Protein AF-0000000076608161 (afdb_homodimer)

Solvent-accessible surface area (backbone atoms only — not comparable to full-atom values): 14079 Å² total; per-residue (Å²): 60,48,74,42,76,41,78,45,58,45,48,78,90,46,35,40,97,87,58,27,47,35,75,42,50,55,51,51,48,48,53,51,44,52,38,55,50,32,43,78,53,68,56,21,68,68,57,33,46,77,69,43,37,38,67,56,69,39,33,40,38,39,37,45,72,44,85,48,40,65,67,45,50,33,40,36,38,37,37,28,78,62,84,58,47,44,44,44,53,39,36,38,40,30,22,40,87,88,63,47,67,27,33,40,36,38,39,32,28,33,32,24,34,60,83,79,68,40,77,36,64,54,51,65,74,55,48,64,50,46,47,66,50,48,78,96,62,48,74,42,76,42,78,44,60,45,47,78,90,46,34,40,99,89,58,27,46,35,74,44,52,55,49,51,49,50,53,53,45,52,38,54,50,31,44,78,53,68,57,19,67,67,55,33,46,77,68,43,37,38,67,56,68,40,34,38,38,39,38,44,72,44,84,49,39,65,68,44,51,32,41,36,38,37,38,28,75,61,83,59,47,45,45,44,53,41,36,38,39,30,22,39,87,86,64,47,66,26,32,41,36,37,38,30,28,34,32,23,32,61,83,80,68,40,77,36,65,55,52,66,73,55,48,64,52,44,46,66,50,48,76,95

pLDDT: mean 96.98, std 4.39, range [59.81, 98.94]

Foldseek 3Di:
DFKDKDKDADAPVQADPVQFRDPVVVVVVLLVVVQVSLVVLVRHPVSQVVVQKDWDWPDKDKDFDATDHGRFMKMKMKDWQDDFFQKTKIKIWIATPVRDTGMIMMIMIGIAGNVVRHGDTDDPVSCVSCVVVNVD/DFKDKDKDADAPVQADPVQFRDPVVVVVVLLVVVQVSLVVLVRHPVSQVVVQKDWDWPDKDKDFDATDHHRFMKMKMKDWQDDFFQKTKIKIWIATPVRDTGMIMMIMIGIAGNVVRHGDTDDPVSCVSCVVVNVD

Nearest PDB structures (foldseek):
  5kl9-assembly1_B  TM=9.431E-01  e=3.708E-13  Escherichia coli O157:H7
  5t06-assembly1_B  TM=9.435E-01  e=1.112E-12  Escherichia coli O157:H7
  6fdg-assembly1_D  TM=8.997E-01  e=3.489E-13  Staphylococcus aureus
  5eo2-assembly2_C  TM=8.861E-01  e=1.013E-10  Staphylococcus aureus subsp. aureus Mu50
  2own-assembly1_A  TM=9.073E-01  e=1.781E-09  Lactiplantibacillus plantarum

Secondary structure (DSSP, 8-state):
-EEEEEEE---GGGB-TTSSB-HHHHHHHHHHHHHHHHHTTT-SHHHHHHTTEE--EEEEEEEE-S---TT--EEEEEEE-S--SSEEEEEEEEE-TT--EEEEEEEEEE-EETTT--B-PPPHHHHHHHHHHH--/-EEEEEEE---GGGB-TTSSB-HHHHHHHHHHHHHHHHHTTT-SHHHHHHTTEE--EEEEEEEE-S---TT--EEEEEEE-S--SSEEEEEEEEE-TT--EEEEEEEEEE-EETTT--B-PPPHHHHHHHHHHH--

Sequence (272 aa):
MLKDTLVIRPRYNEVDQMGYVYHANYVTYCHQARTELLRKYGVNDCVLEENGVMLPVIEMNLKYHCPAHYDAPLTITTIAEELPVTRFSFRFEFHNEKGQMICSASSTVVFVDSQTRKPMRAPEFVLRKLEAAFNTMLKDTLVIRPRYNEVDQMGYVYHANYVTYCHQARTELLRKYGVNDCVLEENGVMLPVIEMNLKYHCPAHYDAPLTITTIAEELPVTRFSFRFEFHNEKGQMICSASSTVVFVDSQTRKPMRAPEFVLRKLEAAFNT

Structure (mmCIF, N/CA/C/O backbone):
data_AF-0000000076608161-model_v1
#
loop_
_entity.id
_entity.type
_entity.pdbx_description
1 polymer 'Acyl-CoA thioester hydrolase'
#
loop_
_atom_site.group_PDB
_atom_site.id
_atom_site.type_symbol
_atom_site.label_atom_id
_atom_site.label_alt_id
_atom_site.label_comp_id
_atom_site.label_asym_id
_atom_site.label_entity_id
_atom_site.label_seq_id
_atom_site.pdbx_PDB_ins_code
_atom_site.Cartn_x
_atom_site.Cartn_y
_atom_site.Cartn_z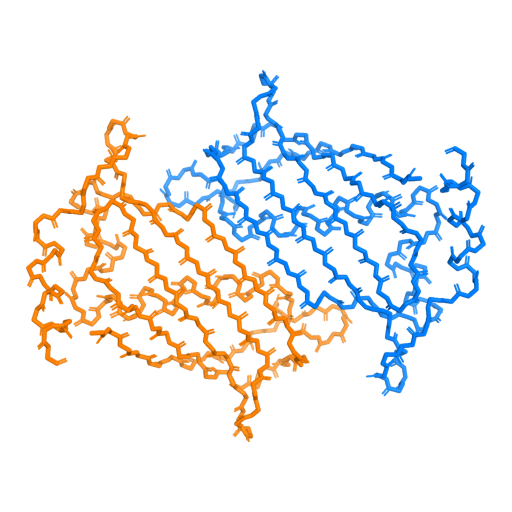
_atom_site.occupancy
_atom_site.B_iso_or_equiv
_atom_site.auth_seq_id
_atom_site.auth_comp_id
_atom_site.auth_asym_id
_atom_site.auth_atom_id
_atom_site.pdbx_PDB_model_num
ATOM 1 N N . MET A 1 1 ? 17.359 -19.984 -0.976 1 90.94 1 MET A N 1
ATOM 2 C CA . MET A 1 1 ? 16.844 -18.609 -0.952 1 90.94 1 MET A CA 1
ATOM 3 C C . MET A 1 1 ? 16.922 -17.984 -2.336 1 90.94 1 MET A C 1
ATOM 5 O O . MET A 1 1 ? 17.922 -18.156 -3.045 1 90.94 1 MET A O 1
ATOM 9 N N . LEU A 1 2 ? 15.828 -17.266 -2.73 1 95.62 2 LEU A N 1
ATOM 10 C CA . LEU A 1 2 ? 15.828 -16.516 -3.98 1 95.62 2 LEU A CA 1
ATOM 11 C C . LEU A 1 2 ? 16.125 -15.039 -3.729 1 95.62 2 LEU A C 1
ATOM 13 O O . LEU A 1 2 ? 15.617 -14.453 -2.768 1 95.62 2 LEU A O 1
ATOM 17 N N . LYS A 1 3 ? 16.969 -14.469 -4.594 1 97.06 3 LYS A N 1
ATOM 18 C CA . LYS A 1 3 ? 17.297 -13.047 -4.5 1 97.06 3 LYS A CA 1
ATOM 19 C C . LYS A 1 3 ? 17.484 -12.43 -5.883 1 97.06 3 LYS A C 1
ATOM 21 O O . LYS A 1 3 ? 18.078 -13.039 -6.766 1 97.06 3 LYS A O 1
ATOM 26 N N . ASP A 1 4 ? 16.953 -11.266 -6.102 1 98.31 4 ASP A N 1
ATOM 27 C CA . ASP A 1 4 ? 17.109 -10.531 -7.355 1 98.31 4 ASP A CA 1
ATOM 28 C C . ASP A 1 4 ? 17.047 -9.023 -7.117 1 98.31 4 ASP A C 1
ATOM 30 O O . ASP A 1 4 ? 16.609 -8.57 -6.051 1 98.31 4 ASP A O 1
ATOM 34 N N . THR A 1 5 ? 17.5 -8.281 -8.07 1 98.69 5 THR A N 1
ATOM 35 C CA . THR A 1 5 ? 17.453 -6.824 -7.996 1 98.69 5 THR A CA 1
ATOM 36 C C . THR A 1 5 ? 16.75 -6.246 -9.227 1 98.69 5 THR A C 1
ATOM 38 O O . THR A 1 5 ? 16.891 -6.766 -10.336 1 98.69 5 THR A O 1
ATOM 41 N N . LEU A 1 6 ? 16.031 -5.234 -9.031 1 98.75 6 LEU A N 1
ATOM 42 C CA . LEU A 1 6 ? 15.352 -4.473 -10.07 1 98.75 6 LEU A CA 1
ATOM 43 C C . LEU A 1 6 ? 15.555 -2.977 -9.867 1 98.75 6 LEU A C 1
ATOM 45 O O . LEU A 1 6 ? 15.469 -2.48 -8.742 1 98.75 6 LEU A O 1
ATOM 49 N N . VAL A 1 7 ? 15.828 -2.299 -10.969 1 98.81 7 VAL A N 1
ATOM 50 C CA . VAL A 1 7 ? 15.922 -0.846 -10.883 1 98.81 7 VAL A CA 1
ATOM 51 C C . VAL A 1 7 ? 14.688 -0.205 -11.516 1 98.81 7 VAL A C 1
ATOM 53 O O . VAL A 1 7 ? 14.336 -0.518 -12.648 1 98.81 7 VAL A O 1
ATOM 56 N N . ILE A 1 8 ? 14.094 0.641 -10.766 1 98.56 8 ILE A N 1
ATOM 57 C CA . ILE A 1 8 ? 12.945 1.389 -11.281 1 98.56 8 ILE A CA 1
ATOM 58 C C . ILE A 1 8 ? 13.234 2.887 -11.188 1 98.56 8 ILE A C 1
ATOM 60 O O . ILE A 1 8 ? 13.836 3.355 -10.227 1 98.56 8 ILE A O 1
ATOM 64 N N . ARG A 1 9 ? 12.789 3.596 -12.18 1 98.56 9 ARG A N 1
ATOM 65 C CA . ARG A 1 9 ? 12.805 5.055 -12.164 1 98.56 9 ARG A CA 1
ATOM 66 C C . ARG A 1 9 ? 11.391 5.609 -12.016 1 98.56 9 ARG A C 1
ATOM 68 O O . ARG A 1 9 ? 10.562 5.461 -12.914 1 98.56 9 ARG A O 1
ATOM 75 N N . PRO A 1 10 ? 11.156 6.254 -10.844 1 98.81 10 PRO A N 1
ATOM 76 C CA . PRO A 1 10 ? 9.797 6.773 -10.641 1 98.81 10 PRO A CA 1
ATOM 77 C C . PRO A 1 10 ? 9.352 7.711 -11.766 1 98.81 10 PRO A C 1
ATOM 79 O O . PRO A 1 10 ? 10.117 8.594 -12.172 1 98.81 10 PRO A O 1
ATOM 82 N N . ARG A 1 11 ? 8.211 7.57 -12.25 1 98.69 11 ARG A N 1
ATOM 83 C CA . ARG A 1 11 ? 7.625 8.359 -13.328 1 98.69 11 ARG A CA 1
ATOM 84 C C . ARG A 1 11 ? 7.02 9.656 -12.789 1 98.69 11 ARG A C 1
ATOM 86 O O . ARG A 1 11 ? 6.816 9.797 -11.578 1 98.69 11 ARG A O 1
ATOM 93 N N . TYR A 1 12 ? 6.641 10.555 -13.664 1 98.5 12 TYR A N 1
ATOM 94 C CA . TYR A 1 12 ? 6.152 11.875 -13.289 1 98.5 12 TYR A CA 1
ATOM 95 C C . TYR A 1 12 ? 4.855 11.773 -12.5 1 98.5 12 TYR A C 1
ATOM 97 O O . TYR A 1 12 ? 4.66 12.492 -11.516 1 98.5 12 TYR A O 1
ATOM 105 N N . ASN A 1 13 ? 3.963 10.906 -12.852 1 98.44 13 ASN A N 1
ATOM 106 C CA . ASN A 1 13 ? 2.652 10.797 -12.219 1 98.44 13 ASN A CA 1
ATOM 107 C C . ASN A 1 13 ? 2.721 9.969 -10.93 1 98.44 13 ASN A C 1
ATOM 109 O O . ASN A 1 13 ? 1.693 9.711 -10.305 1 98.44 13 ASN A O 1
ATOM 113 N N . GLU A 1 14 ? 3.871 9.5 -10.547 1 98.75 14 GLU A N 1
ATOM 114 C CA . GLU A 1 14 ? 4.027 8.68 -9.352 1 98.75 14 GLU A CA 1
ATOM 115 C C . GLU A 1 14 ? 4.555 9.5 -8.18 1 98.75 14 GLU A C 1
ATOM 117 O O . GLU A 1 14 ? 4.738 8.984 -7.082 1 98.75 14 GLU A O 1
ATOM 122 N N . VAL A 1 15 ? 4.871 10.766 -8.445 1 98.5 15 VAL A N 1
ATOM 123 C CA . VAL A 1 15 ? 5.332 11.719 -7.445 1 98.5 15 VAL A CA 1
ATOM 124 C C . VAL A 1 15 ? 4.176 12.625 -7.023 1 98.5 15 VAL A C 1
ATOM 126 O O . VAL A 1 15 ? 3.414 13.102 -7.867 1 98.5 15 VAL A O 1
ATOM 129 N N . ASP A 1 16 ? 4.074 12.844 -5.727 1 97.69 16 ASP A N 1
ATOM 130 C CA . ASP A 1 16 ? 2.883 13.523 -5.23 1 97.69 16 ASP A CA 1
ATOM 131 C C . ASP A 1 16 ? 3.166 15.008 -4.977 1 97.69 16 ASP A C 1
ATOM 133 O O . ASP A 1 16 ? 4.234 15.508 -5.332 1 97.69 16 ASP A O 1
ATOM 137 N N . GLN A 1 17 ? 2.15 15.672 -4.453 1 95.12 17 GLN A N 1
ATOM 138 C CA . GLN A 1 17 ? 2.176 17.125 -4.234 1 95.12 17 GLN A CA 1
ATOM 139 C C . GLN A 1 17 ? 3.32 17.516 -3.305 1 95.12 17 GLN A C 1
ATOM 141 O O . GLN A 1 17 ? 3.809 18.641 -3.363 1 95.12 17 GLN A O 1
ATOM 146 N N . MET A 1 18 ? 3.811 16.609 -2.473 1 95.56 18 MET A N 1
ATOM 147 C CA . MET A 1 18 ? 4.918 16.906 -1.563 1 95.56 18 MET A CA 1
ATOM 148 C C . MET A 1 18 ? 6.254 16.812 -2.287 1 95.56 18 MET A C 1
ATOM 150 O O . MET A 1 18 ? 7.293 17.188 -1.735 1 95.56 18 MET A O 1
ATOM 154 N N . GLY A 1 19 ? 6.223 16.266 -3.531 1 96.62 19 GLY A N 1
ATOM 155 C CA . GLY A 1 19 ? 7.445 16.047 -4.289 1 96.62 19 GLY A CA 1
ATOM 156 C C . GLY A 1 19 ? 8.109 14.719 -3.986 1 96.62 19 GLY A C 1
ATOM 157 O O . GLY A 1 19 ? 9.281 14.523 -4.293 1 96.62 19 GLY A O 1
ATOM 158 N N . TYR A 1 20 ? 7.477 13.875 -3.326 1 98.25 20 TYR A N 1
ATOM 159 C CA . TYR A 1 20 ? 7.945 12.531 -2.998 1 98.25 20 TYR A CA 1
ATOM 160 C C . TYR A 1 20 ? 7.223 11.484 -3.832 1 98.25 20 TYR A C 1
ATOM 162 O O . TYR A 1 20 ? 6.086 11.695 -4.262 1 98.25 20 TYR A O 1
ATOM 170 N N . VAL A 1 21 ? 7.891 10.383 -4.125 1 98.88 21 VAL A N 1
ATOM 171 C CA . VAL A 1 21 ? 7.145 9.234 -4.629 1 98.88 21 VAL A CA 1
ATOM 172 C C . VAL A 1 21 ? 6 8.898 -3.678 1 98.88 21 VAL A C 1
ATOM 174 O O . VAL A 1 21 ? 6.223 8.68 -2.482 1 98.88 21 VAL A O 1
ATOM 177 N N . TYR A 1 22 ? 4.84 8.836 -4.223 1 98.88 22 TYR A N 1
ATOM 178 C CA . TYR A 1 22 ? 3.641 8.547 -3.439 1 98.88 22 TYR A CA 1
ATOM 179 C C . TYR A 1 22 ? 3.727 7.168 -2.797 1 98.88 22 TYR A C 1
ATOM 181 O O . TYR A 1 22 ? 4.113 6.195 -3.447 1 98.88 22 TYR A O 1
ATOM 189 N N . HIS A 1 23 ? 3.359 7.09 -1.524 1 98.88 23 HIS A N 1
ATOM 190 C CA . HIS A 1 23 ? 3.641 5.902 -0.723 1 98.88 23 HIS A CA 1
ATOM 191 C C . HIS A 1 23 ? 2.918 4.68 -1.276 1 98.88 23 HIS A C 1
ATOM 193 O O . HIS A 1 23 ? 3.387 3.551 -1.116 1 98.88 23 HIS A O 1
ATOM 199 N N . ALA A 1 24 ? 1.789 4.809 -1.9 1 98.88 24 ALA A N 1
ATOM 200 C CA . ALA A 1 24 ? 1.075 3.67 -2.475 1 98.88 24 ALA A CA 1
ATOM 201 C C . ALA A 1 24 ? 1.858 3.057 -3.631 1 98.88 24 ALA A C 1
ATOM 203 O O . ALA A 1 24 ? 1.742 1.859 -3.902 1 98.88 24 ALA A O 1
ATOM 204 N N . ASN A 1 25 ? 2.654 3.832 -4.301 1 98.94 25 ASN A N 1
ATOM 205 C CA . ASN A 1 25 ? 3.377 3.342 -5.469 1 98.94 25 ASN A CA 1
ATOM 206 C C . ASN A 1 25 ? 4.441 2.318 -5.078 1 98.94 25 ASN A C 1
ATOM 208 O O . ASN A 1 25 ? 4.781 1.438 -5.871 1 98.94 25 ASN A O 1
ATOM 212 N N . TYR A 1 26 ? 4.938 2.379 -3.875 1 98.94 26 TYR A N 1
ATOM 213 C CA . TYR A 1 26 ? 5.902 1.392 -3.406 1 98.94 26 TYR A CA 1
ATOM 214 C C . TYR A 1 26 ? 5.297 -0.007 -3.408 1 98.94 26 TYR A C 1
ATOM 216 O O . TYR A 1 26 ? 5.996 -0.994 -3.641 1 98.94 26 TYR A O 1
ATOM 224 N N . VAL A 1 27 ? 4.004 -0.087 -3.135 1 98.94 27 VAL A N 1
ATOM 225 C CA . VAL A 1 27 ? 3.311 -1.369 -3.195 1 98.94 27 VAL A CA 1
ATOM 226 C C . VAL A 1 27 ? 3.363 -1.918 -4.621 1 98.94 27 VAL A C 1
ATOM 228 O O . VAL A 1 27 ? 3.674 -3.094 -4.828 1 98.94 27 VAL A O 1
ATOM 231 N N . THR A 1 28 ? 3.104 -1.087 -5.594 1 98.81 28 THR A N 1
ATOM 232 C CA . THR A 1 28 ? 3.154 -1.473 -7 1 98.81 28 THR A CA 1
ATOM 233 C C . THR A 1 28 ? 4.57 -1.883 -7.398 1 98.81 28 THR A C 1
ATOM 235 O O . THR A 1 28 ? 4.754 -2.848 -8.141 1 98.81 28 THR A O 1
ATOM 238 N N . TYR A 1 29 ? 5.551 -1.161 -6.879 1 98.94 29 TYR A N 1
ATOM 239 C CA . TYR A 1 29 ? 6.941 -1.507 -7.16 1 98.94 29 TYR A CA 1
ATOM 240 C C . TYR A 1 29 ? 7.281 -2.887 -6.609 1 98.94 29 TYR A C 1
ATOM 242 O O . TYR A 1 29 ? 7.984 -3.664 -7.254 1 98.94 29 TYR A O 1
ATOM 250 N N . CYS A 1 30 ? 6.805 -3.184 -5.402 1 98.94 30 CYS A N 1
ATOM 251 C CA . CYS A 1 30 ? 7.016 -4.508 -4.824 1 98.94 30 CYS A CA 1
ATOM 252 C C . CYS A 1 30 ? 6.426 -5.594 -5.715 1 98.94 30 CYS A C 1
ATOM 254 O O . CYS A 1 30 ? 7.051 -6.637 -5.926 1 98.94 30 CYS A O 1
ATOM 256 N N . HIS A 1 31 ? 5.227 -5.375 -6.172 1 98.75 31 HIS A N 1
ATOM 257 C CA . HIS A 1 31 ? 4.602 -6.336 -7.074 1 98.75 31 HIS A CA 1
ATOM 258 C C . HIS A 1 31 ? 5.461 -6.562 -8.312 1 98.75 31 HIS A C 1
ATOM 260 O O . HIS A 1 31 ? 5.711 -7.707 -8.703 1 98.75 31 HIS A O 1
ATOM 266 N N . GLN A 1 32 ? 5.867 -5.477 -8.945 1 98.69 32 GLN A N 1
ATOM 267 C CA . GLN A 1 32 ? 6.711 -5.59 -10.133 1 98.69 32 GLN A CA 1
ATOM 268 C C . GLN A 1 32 ? 8 -6.344 -9.82 1 98.69 32 GLN A C 1
ATOM 270 O O . GLN A 1 32 ? 8.414 -7.215 -10.586 1 98.69 32 GLN A O 1
ATOM 275 N N . ALA A 1 33 ? 8.625 -5.988 -8.703 1 98.81 33 ALA A N 1
ATOM 276 C CA . ALA A 1 33 ? 9.891 -6.605 -8.32 1 98.81 33 ALA A CA 1
ATOM 277 C C . ALA A 1 33 ? 9.719 -8.109 -8.094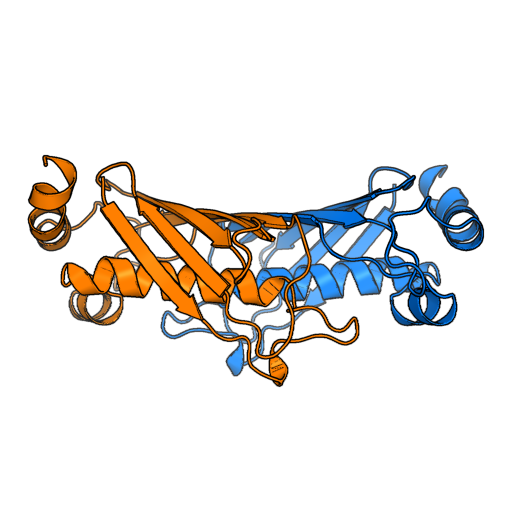 1 98.81 33 ALA A C 1
ATOM 279 O O . ALA A 1 33 ? 10.547 -8.906 -8.547 1 98.81 33 ALA A O 1
ATOM 280 N N . ARG A 1 34 ? 8.703 -8.508 -7.379 1 98.31 34 ARG A N 1
ATOM 281 C CA . ARG A 1 34 ? 8.43 -9.93 -7.16 1 98.31 34 ARG A CA 1
ATOM 282 C C . ARG A 1 34 ? 8.195 -10.648 -8.484 1 98.31 34 ARG A C 1
ATOM 284 O O . ARG A 1 34 ? 8.695 -11.758 -8.688 1 98.31 34 ARG A O 1
ATOM 291 N N . THR A 1 35 ? 7.43 -10.008 -9.344 1 97.81 35 THR A N 1
ATOM 292 C CA . THR A 1 35 ? 7.129 -10.594 -10.648 1 97.81 35 THR A CA 1
ATOM 293 C C . THR A 1 35 ? 8.406 -10.82 -11.445 1 97.81 35 THR A C 1
ATOM 295 O O . THR A 1 35 ? 8.586 -11.875 -12.062 1 97.81 35 THR A O 1
ATOM 298 N N . GLU A 1 36 ? 9.273 -9.852 -11.438 1 98.31 36 GLU A N 1
ATOM 299 C CA . GLU A 1 36 ? 10.531 -9.977 -12.18 1 98.31 36 GLU A CA 1
ATOM 300 C C . GLU A 1 36 ? 11.414 -11.07 -11.586 1 98.31 36 GLU A C 1
ATOM 302 O O . GLU A 1 36 ? 12.07 -11.812 -12.32 1 98.31 36 GLU A O 1
ATOM 307 N N . LEU A 1 37 ? 11.469 -11.172 -10.273 1 98.06 37 LEU A N 1
ATOM 308 C CA . LEU A 1 37 ? 12.188 -12.266 -9.641 1 98.06 37 LEU A CA 1
ATOM 309 C C . LEU A 1 37 ? 11.656 -13.617 -10.109 1 98.06 37 LEU A C 1
ATOM 311 O O . LEU A 1 37 ? 12.422 -14.477 -10.547 1 98.06 37 LEU A O 1
ATOM 315 N N . LEU A 1 38 ? 10.375 -13.773 -10.055 1 97.31 38 LEU A N 1
ATOM 316 C CA . LEU A 1 38 ? 9.742 -15.047 -10.375 1 97.31 38 LEU A CA 1
ATOM 317 C C . LEU A 1 38 ? 9.875 -15.359 -11.859 1 97.31 38 LEU A C 1
ATOM 319 O O . LEU A 1 38 ? 9.969 -16.531 -12.25 1 97.31 38 LEU A O 1
ATOM 323 N N . ARG A 1 39 ? 9.844 -14.312 -12.688 1 97.31 39 ARG A N 1
ATOM 324 C CA . ARG A 1 39 ? 10.016 -14.477 -14.133 1 97.31 39 ARG A CA 1
ATOM 325 C C . ARG A 1 39 ? 11.312 -15.203 -14.445 1 97.31 39 ARG A C 1
ATOM 327 O O . ARG A 1 39 ? 11.367 -16.016 -15.375 1 97.31 39 ARG A O 1
ATOM 334 N N . LYS A 1 40 ? 12.344 -15 -13.711 1 96.69 40 LYS A N 1
ATOM 335 C CA . LYS A 1 40 ? 13.648 -15.633 -13.914 1 96.69 40 LYS A CA 1
ATOM 336 C C . LYS A 1 40 ? 13.547 -17.141 -13.75 1 96.69 40 LYS A C 1
ATOM 338 O O . LYS A 1 40 ? 14.398 -17.891 -14.25 1 96.69 40 LYS A O 1
ATOM 343 N N . TYR A 1 41 ? 12.547 -17.531 -13.07 1 95.69 41 TYR A N 1
ATOM 344 C CA . TYR A 1 41 ? 12.383 -18.969 -12.82 1 95.69 41 TYR A CA 1
ATOM 345 C C . TYR A 1 41 ? 11.195 -19.516 -13.602 1 95.69 41 TYR A C 1
ATOM 347 O O . TYR A 1 41 ? 10.773 -20.656 -13.383 1 95.69 41 TYR A O 1
ATOM 355 N N . GLY A 1 42 ? 10.602 -18.703 -14.43 1 95.19 42 GLY A N 1
ATOM 356 C CA . GLY A 1 42 ? 9.508 -19.141 -15.281 1 95.19 42 GLY A CA 1
ATOM 357 C C . GLY A 1 42 ? 8.195 -19.297 -14.531 1 95.19 42 GLY A C 1
ATOM 358 O O . GLY A 1 42 ? 7.379 -20.141 -14.883 1 95.19 42 GLY A O 1
ATOM 359 N N . VAL A 1 43 ? 8 -18.547 -13.406 1 95.38 43 VAL A N 1
ATOM 360 C CA . VAL A 1 43 ? 6.793 -18.688 -12.594 1 95.38 43 VAL A CA 1
ATOM 361 C C . VAL A 1 43 ? 6.129 -17.312 -12.43 1 95.38 43 VAL A C 1
ATOM 363 O O . VAL A 1 43 ? 5.527 -17.031 -11.391 1 95.38 43 VAL A O 1
ATOM 366 N N . ASN A 1 44 ? 6.184 -16.438 -13.352 1 92.25 44 ASN A N 1
ATOM 367 C CA . ASN A 1 44 ? 5.555 -15.125 -13.25 1 92.25 44 ASN A CA 1
ATOM 368 C C . ASN A 1 44 ? 4.035 -15.219 -13.375 1 92.25 44 ASN A C 1
ATOM 370 O O . ASN A 1 44 ? 3.494 -16.297 -13.609 1 92.25 44 ASN A O 1
ATOM 374 N N . ASP A 1 45 ? 3.381 -14.086 -13.266 1 92.19 45 ASP A N 1
ATOM 375 C CA . ASP A 1 45 ? 1.924 -14.023 -13.188 1 92.19 45 ASP A CA 1
ATOM 376 C C . ASP A 1 45 ? 1.28 -14.633 -14.43 1 92.19 45 ASP A C 1
ATOM 378 O O . ASP A 1 45 ? 0.267 -15.328 -14.336 1 92.19 45 ASP A O 1
ATOM 382 N N . CYS A 1 46 ? 1.827 -14.391 -15.586 1 93.62 46 CYS A N 1
ATOM 383 C CA . CYS A 1 46 ? 1.269 -14.922 -16.828 1 93.62 46 CYS A CA 1
ATOM 384 C C . CYS A 1 46 ? 1.244 -16.438 -16.797 1 93.62 46 CYS A C 1
ATOM 386 O O . CYS A 1 46 ? 0.232 -17.062 -17.141 1 93.62 46 CYS A O 1
ATOM 388 N N . VAL A 1 47 ? 2.363 -17.047 -16.469 1 94.88 47 VAL A N 1
ATOM 389 C CA . VAL A 1 47 ? 2.49 -18.5 -16.422 1 94.88 47 VAL A CA 1
ATOM 390 C C . VAL A 1 47 ? 1.504 -19.062 -15.391 1 94.88 47 VAL A C 1
ATOM 392 O O . VAL A 1 47 ? 0.828 -20.062 -15.656 1 94.88 47 VAL A O 1
ATOM 395 N N . LEU A 1 48 ? 1.419 -18.453 -14.234 1 96.31 48 LEU A N 1
ATOM 396 C CA . LEU A 1 48 ? 0.517 -18.922 -13.18 1 96.31 48 LEU A CA 1
ATOM 397 C C . LEU A 1 48 ? -0.935 -18.859 -13.648 1 96.31 48 LEU A C 1
ATOM 399 O O . LEU A 1 48 ? -1.677 -19.828 -13.508 1 96.31 48 LEU A O 1
ATOM 403 N N . GLU A 1 49 ? -1.303 -17.766 -14.18 1 94.94 49 GLU A N 1
ATOM 404 C CA . GLU A 1 49 ? -2.668 -17.562 -14.656 1 94.94 49 GLU A CA 1
ATOM 405 C C . GLU A 1 49 ? -3.029 -18.594 -15.727 1 94.94 49 GLU A C 1
ATOM 407 O O . GLU A 1 49 ? -4.141 -19.125 -15.727 1 94.94 49 GLU A O 1
ATOM 412 N N . GLU A 1 50 ? -2.156 -18.828 -16.656 1 96.19 50 GLU A N 1
ATOM 413 C CA . GLU A 1 50 ? -2.365 -19.812 -17.719 1 96.19 50 GLU A CA 1
ATOM 414 C C . GLU A 1 50 ? -2.6 -21.203 -17.156 1 96.19 50 GLU A C 1
ATOM 416 O O . GLU A 1 50 ? -3.209 -22.047 -17.812 1 96.19 50 GLU A O 1
ATOM 421 N N . ASN A 1 51 ? -2.105 -21.391 -15.984 1 96.94 51 ASN A N 1
ATOM 422 C CA . ASN A 1 51 ? -2.244 -22.688 -15.352 1 96.94 51 ASN A CA 1
ATOM 423 C C . ASN A 1 51 ? -3.326 -22.672 -14.273 1 96.94 51 ASN A C 1
ATOM 425 O O . ASN A 1 51 ? -3.342 -23.531 -13.391 1 96.94 51 ASN A O 1
ATOM 429 N N . GLY A 1 52 ? -4.148 -21.656 -14.258 1 97.25 52 GLY A N 1
ATOM 430 C CA . GLY A 1 52 ? -5.324 -21.625 -13.398 1 97.25 52 GLY A CA 1
ATOM 431 C C . GLY A 1 52 ? -5 -21.25 -11.961 1 97.25 52 GLY A C 1
ATOM 432 O O . GLY A 1 52 ? -5.699 -21.656 -11.039 1 97.25 52 GLY A O 1
ATOM 433 N N . VAL A 1 53 ? -3.883 -20.516 -11.758 1 97.75 53 VAL A N 1
ATOM 434 C CA . VAL A 1 53 ? -3.449 -20.172 -10.406 1 97.75 53 VAL A CA 1
ATOM 435 C C . VAL A 1 53 ? -3.455 -18.656 -10.234 1 97.75 53 VAL A C 1
ATOM 437 O O . VAL A 1 53 ? -2.967 -17.922 -11.102 1 97.75 53 VAL A O 1
ATOM 440 N N . MET A 1 54 ? -4.035 -18.172 -9.164 1 97.12 54 MET A N 1
ATOM 441 C CA . MET A 1 54 ? -3.992 -16.781 -8.734 1 97.12 54 MET A CA 1
ATOM 442 C C . MET A 1 54 ? -3.078 -16.609 -7.527 1 97.12 54 MET A C 1
ATOM 444 O O . MET A 1 54 ? -2.938 -17.516 -6.715 1 97.12 54 MET A O 1
ATOM 448 N N . LEU A 1 55 ? -2.5 -15.461 -7.418 1 97.56 55 LEU A N 1
ATOM 449 C CA . LEU A 1 55 ? -1.62 -15.164 -6.293 1 97.56 55 LEU A CA 1
ATOM 450 C C . LEU A 1 55 ? -2.041 -13.867 -5.605 1 97.56 55 LEU A C 1
ATOM 452 O O . LEU A 1 55 ? -1.292 -12.891 -5.602 1 97.56 55 LEU A O 1
ATOM 456 N N . PRO A 1 56 ? -3.176 -13.805 -5.023 1 98.31 56 PRO A N 1
ATOM 457 C CA . PRO A 1 56 ? -3.594 -12.594 -4.312 1 98.31 56 PRO A CA 1
ATOM 458 C C . PRO A 1 56 ? -2.705 -12.273 -3.113 1 98.31 56 PRO A C 1
ATOM 460 O O . PRO A 1 56 ? -2.242 -13.188 -2.426 1 98.31 56 PRO A O 1
ATOM 463 N N . VAL A 1 57 ? -2.439 -11.023 -2.918 1 98.88 57 VAL A N 1
ATOM 464 C CA . VAL A 1 57 ? -1.714 -10.562 -1.739 1 98.88 57 VAL A CA 1
ATOM 465 C C . VAL A 1 57 ? -2.629 -10.609 -0.517 1 98.88 57 VAL A C 1
ATOM 467 O O . VAL A 1 57 ? -3.752 -10.102 -0.554 1 98.88 57 VAL A O 1
ATOM 470 N N . ILE A 1 58 ? -2.127 -11.18 0.598 1 98.88 58 ILE A N 1
ATOM 471 C CA . ILE A 1 58 ? -2.955 -11.266 1.795 1 98.88 58 ILE A CA 1
ATOM 472 C C . ILE A 1 58 ? -2.34 -10.43 2.912 1 98.88 58 ILE A C 1
ATOM 474 O O . ILE A 1 58 ? -2.984 -10.18 3.934 1 98.88 58 ILE A O 1
ATOM 478 N N . GLU A 1 59 ? -1.124 -10.055 2.746 1 98.94 59 GLU A N 1
ATOM 479 C CA . GLU A 1 59 ? -0.447 -9.18 3.699 1 98.94 59 GLU A CA 1
ATOM 480 C C . GLU A 1 59 ? 0.564 -8.273 3 1 98.94 59 GLU A C 1
ATOM 482 O O . GLU A 1 59 ? 1.282 -8.719 2.102 1 98.94 59 GLU A O 1
ATOM 487 N N . MET A 1 60 ? 0.662 -7.043 3.4 1 98.94 60 MET A N 1
ATOM 488 C CA . MET A 1 60 ? 1.598 -6.043 2.889 1 98.94 60 MET A CA 1
ATOM 489 C C . MET A 1 60 ? 2.035 -5.09 3.996 1 98.94 60 MET A C 1
ATOM 491 O O . MET A 1 60 ? 1.198 -4.441 4.625 1 98.94 60 MET A O 1
ATOM 495 N N . ASN A 1 61 ? 3.32 -5.012 4.258 1 98.94 61 ASN A N 1
ATOM 496 C CA . ASN A 1 61 ? 3.883 -4.137 5.277 1 98.94 61 ASN A CA 1
ATOM 497 C C . ASN A 1 61 ? 5.012 -3.275 4.715 1 98.94 61 ASN A C 1
ATOM 499 O O . ASN A 1 61 ? 5.898 -3.781 4.027 1 98.94 61 ASN A O 1
ATOM 503 N N . LEU A 1 62 ? 4.957 -2.02 4.996 1 98.94 62 LEU A N 1
ATOM 504 C CA . LEU A 1 62 ? 5.977 -1.104 4.496 1 98.94 62 LEU A CA 1
ATOM 505 C C . LEU A 1 62 ? 6.441 -0.156 5.598 1 98.94 62 LEU A C 1
ATOM 507 O O . LEU A 1 62 ? 5.629 0.33 6.391 1 98.94 62 LEU A O 1
ATOM 511 N N . LYS A 1 63 ? 7.703 0.078 5.645 1 98.94 63 LYS A N 1
ATOM 512 C CA . LYS A 1 63 ? 8.336 1.152 6.402 1 98.94 63 LYS A CA 1
ATOM 513 C C . LYS A 1 63 ? 9.086 2.107 5.48 1 98.94 63 LYS A C 1
ATOM 515 O O . LYS A 1 63 ? 9.938 1.683 4.695 1 98.94 63 LYS A O 1
ATOM 520 N N . TYR A 1 64 ? 8.734 3.318 5.57 1 98.88 64 TYR A N 1
ATOM 521 C CA . TYR A 1 64 ? 9.359 4.355 4.758 1 98.88 64 TYR A CA 1
ATOM 522 C C . TYR A 1 64 ? 10.398 5.125 5.559 1 98.88 64 TYR A C 1
ATOM 524 O O . TYR A 1 64 ? 10.062 5.82 6.523 1 98.88 64 TYR A O 1
ATOM 532 N N . HIS A 1 65 ? 11.641 5.074 5.125 1 98.69 65 HIS A N 1
ATOM 533 C CA . HIS A 1 65 ? 12.742 5.629 5.906 1 98.69 65 HIS A CA 1
ATOM 534 C C . HIS A 1 65 ? 13.125 7.02 5.406 1 98.69 65 HIS A C 1
ATOM 536 O O . HIS A 1 65 ? 13.438 7.906 6.203 1 98.69 65 HIS A O 1
ATOM 542 N N . CYS A 1 66 ? 13.203 7.191 4.082 1 97.38 66 CYS A N 1
ATOM 543 C CA . CYS A 1 66 ? 13.531 8.445 3.41 1 97.38 66 CYS A CA 1
ATOM 544 C C . CYS A 1 66 ? 12.695 8.625 2.148 1 97.38 66 CYS A C 1
ATOM 546 O O . CYS A 1 66 ? 12.297 7.641 1.521 1 97.38 66 CYS A O 1
ATOM 548 N N . PRO A 1 67 ? 12.492 9.898 1.841 1 97.94 67 PRO A N 1
ATOM 549 C CA . PRO A 1 67 ? 11.719 10.109 0.617 1 97.94 67 PRO A CA 1
ATOM 550 C C . PRO A 1 67 ? 12.492 9.742 -0.646 1 97.94 67 PRO A C 1
ATOM 552 O O . PRO A 1 67 ? 13.727 9.836 -0.668 1 97.94 67 PRO A O 1
ATOM 555 N N . ALA A 1 68 ? 11.805 9.25 -1.653 1 98.5 68 ALA A N 1
ATOM 556 C CA . ALA A 1 68 ? 12.305 9.094 -3.018 1 98.5 68 ALA A CA 1
ATOM 557 C C . ALA A 1 68 ? 11.734 10.164 -3.938 1 98.5 68 ALA A C 1
ATOM 559 O O . ALA A 1 68 ? 10.703 10.766 -3.635 1 98.5 68 ALA A O 1
ATOM 560 N N . HIS A 1 69 ? 12.383 10.375 -5.141 1 98.38 69 HIS A N 1
ATOM 561 C CA . HIS A 1 69 ? 12.031 11.523 -5.977 1 98.38 69 HIS A CA 1
ATOM 562 C C . HIS A 1 69 ? 11.867 11.102 -7.438 1 98.38 69 HIS A C 1
ATOM 564 O O . HIS A 1 69 ? 12.273 10.008 -7.824 1 98.38 69 HIS A O 1
ATOM 570 N N . TYR A 1 70 ? 11.289 12.047 -8.148 1 98.56 70 TYR A N 1
ATOM 571 C CA . TYR A 1 70 ? 11.078 11.867 -9.586 1 98.56 70 TYR A CA 1
ATOM 572 C C . TYR A 1 70 ? 12.391 11.57 -10.297 1 98.56 70 TYR A C 1
ATOM 574 O O . TYR A 1 70 ? 13.414 12.203 -10.016 1 98.56 70 TYR A O 1
ATOM 582 N N . ASP A 1 71 ? 12.312 10.594 -11.141 1 98.38 71 ASP A N 1
ATOM 583 C CA . ASP A 1 71 ? 13.383 10.266 -12.078 1 98.38 71 ASP A CA 1
ATOM 584 C C . ASP A 1 71 ? 14.656 9.859 -11.344 1 98.38 71 ASP A C 1
ATOM 586 O O . ASP A 1 71 ? 15.711 9.719 -11.953 1 98.38 71 ASP A O 1
ATOM 590 N N . ALA A 1 72 ? 14.688 9.727 -10.07 1 98.38 72 ALA A N 1
ATOM 591 C CA . ALA A 1 72 ? 15.805 9.195 -9.297 1 98.38 72 ALA A CA 1
ATOM 592 C C . ALA A 1 72 ? 15.703 7.68 -9.156 1 98.38 72 ALA A C 1
ATOM 594 O O . ALA A 1 72 ? 14.758 7.168 -8.547 1 98.38 72 ALA A O 1
ATOM 595 N N . PRO A 1 73 ? 16.625 6.98 -9.719 1 98.5 73 PRO A N 1
ATOM 596 C CA . PRO A 1 73 ? 16.5 5.52 -9.758 1 98.5 73 PRO A CA 1
ATOM 597 C C . PRO A 1 73 ? 16.453 4.895 -8.359 1 98.5 73 PRO A C 1
ATOM 599 O O . PRO A 1 73 ? 17.172 5.336 -7.461 1 98.5 73 PRO A O 1
ATOM 602 N N . LEU A 1 74 ? 15.641 3.889 -8.164 1 98.81 74 LEU A N 1
ATOM 603 C CA . LEU A 1 74 ? 15.523 3.053 -6.977 1 98.81 74 LEU A CA 1
ATOM 604 C C . LEU A 1 74 ? 15.922 1.612 -7.285 1 98.81 74 LEU A C 1
ATOM 606 O O . LEU A 1 74 ? 15.414 1.012 -8.234 1 98.81 74 LEU A O 1
ATOM 610 N N . THR A 1 75 ? 16.844 1.13 -6.516 1 98.94 75 THR A N 1
ATOM 611 C CA . THR A 1 75 ? 17.172 -0.29 -6.598 1 98.94 75 THR A CA 1
ATOM 612 C C . THR A 1 75 ? 16.359 -1.09 -5.578 1 98.94 75 THR A C 1
ATOM 614 O O . THR A 1 75 ? 16.453 -0.834 -4.375 1 98.94 75 THR A O 1
ATOM 617 N N . ILE A 1 76 ? 15.617 -2.025 -6.047 1 98.94 76 ILE A N 1
ATOM 618 C CA . ILE A 1 76 ? 14.797 -2.885 -5.195 1 98.94 76 ILE A CA 1
ATOM 619 C C . ILE A 1 76 ? 15.406 -4.285 -5.137 1 98.94 76 ILE A C 1
ATOM 621 O O . ILE A 1 76 ? 15.516 -4.965 -6.16 1 98.94 76 ILE A O 1
ATOM 625 N N . THR A 1 77 ? 15.828 -4.664 -4 1 98.94 77 THR A N 1
ATOM 626 C CA . THR A 1 77 ? 16.234 -6.043 -3.768 1 98.94 77 THR A CA 1
ATOM 627 C C . THR A 1 77 ? 15.078 -6.867 -3.221 1 98.94 77 THR A C 1
ATOM 629 O O . THR A 1 77 ? 14.484 -6.52 -2.197 1 98.94 77 THR A O 1
ATOM 632 N N . THR A 1 78 ? 14.781 -7.934 -3.885 1 98.88 78 THR A N 1
ATOM 633 C CA . THR A 1 78 ? 13.711 -8.844 -3.492 1 98.88 78 THR A CA 1
ATOM 634 C C . THR A 1 78 ? 14.273 -10.172 -3.004 1 98.88 78 THR A C 1
ATOM 636 O O . THR A 1 78 ? 15.141 -10.758 -3.654 1 98.88 78 THR A O 1
ATOM 639 N N . ILE A 1 79 ? 13.758 -10.578 -1.871 1 98.5 79 ILE A N 1
ATOM 640 C CA . ILE A 1 79 ? 14.258 -11.812 -1.27 1 98.5 79 ILE A CA 1
ATOM 641 C C . ILE A 1 79 ? 13.086 -12.734 -0.927 1 98.5 79 ILE A C 1
ATOM 643 O O . ILE A 1 79 ? 12.094 -12.289 -0.335 1 98.5 79 ILE A O 1
ATOM 647 N N . ALA A 1 80 ? 13.141 -14.008 -1.319 1 98 80 ALA A N 1
ATOM 648 C CA . ALA A 1 80 ? 12.281 -15.094 -0.845 1 98 80 ALA A CA 1
ATOM 649 C C . ALA A 1 80 ? 13.094 -16.141 -0.09 1 98 80 ALA A C 1
ATOM 651 O O . ALA A 1 80 ? 13.938 -16.828 -0.676 1 98 80 ALA A O 1
ATOM 652 N N . GLU A 1 81 ? 12.742 -16.344 1.183 1 96.31 81 GLU A N 1
ATOM 653 C CA . GLU A 1 81 ? 13.633 -17.109 2.051 1 96.31 81 GLU A CA 1
ATOM 654 C C . GLU A 1 81 ? 13.258 -18.594 2.057 1 96.31 81 GLU A C 1
ATOM 656 O O . GLU A 1 81 ? 14.102 -19.453 2.334 1 96.31 81 GLU A O 1
ATOM 661 N N . GLU A 1 82 ? 12 -18.859 1.823 1 95.56 82 GLU A N 1
ATOM 662 C CA . GLU A 1 82 ? 11.531 -20.25 1.942 1 95.56 82 GLU A CA 1
ATOM 663 C C . GLU A 1 82 ? 10.688 -20.641 0.737 1 95.56 82 GLU A C 1
ATOM 665 O O . GLU A 1 82 ? 10.062 -19.797 0.099 1 95.56 82 GLU A O 1
ATOM 670 N N . LEU A 1 83 ? 10.719 -21.938 0.563 1 96.25 83 LEU A N 1
ATOM 671 C CA . LEU A 1 83 ? 9.812 -22.484 -0.441 1 96.25 83 LEU A CA 1
ATOM 672 C C . LEU A 1 83 ? 8.359 -22.297 -0.016 1 96.25 83 LEU A C 1
ATOM 674 O O . LEU A 1 83 ? 8.031 -22.484 1.158 1 96.25 83 LEU A O 1
ATOM 678 N N . PRO A 1 84 ? 7.574 -22 -1.038 1 96.94 84 PRO A N 1
ATOM 679 C CA . PRO A 1 84 ? 6.164 -21.844 -0.668 1 96.94 84 PRO A CA 1
ATOM 680 C C . PRO A 1 84 ? 5.469 -23.172 -0.421 1 96.94 84 PRO A C 1
ATOM 682 O O . PRO A 1 84 ? 5.883 -24.203 -0.965 1 96.94 84 PRO A O 1
ATOM 685 N N . VAL A 1 85 ? 4.469 -23.125 0.356 1 97.31 85 VAL A N 1
ATOM 686 C CA . VAL A 1 85 ? 3.527 -24.234 0.526 1 97.31 85 VAL A CA 1
ATOM 687 C C . VAL A 1 85 ? 2.131 -23.781 0.094 1 97.31 85 VAL A C 1
ATOM 689 O O . VAL A 1 85 ? 1.781 -23.875 -1.085 1 97.31 85 VAL A O 1
ATOM 692 N N . THR A 1 86 ? 1.437 -23.094 0.897 1 98.44 86 THR A N 1
ATOM 693 C CA . THR A 1 86 ? 0.175 -22.469 0.509 1 98.44 86 THR A CA 1
ATOM 694 C C . THR A 1 86 ? 0.354 -20.969 0.299 1 98.44 86 THR A C 1
ATOM 696 O O . THR A 1 86 ? -0.386 -20.344 -0.469 1 98.44 86 THR A O 1
ATOM 699 N N . ARG A 1 87 ? 1.347 -20.484 1.004 1 98.38 87 ARG A N 1
ATOM 700 C CA . ARG A 1 87 ? 1.69 -19.078 0.933 1 98.38 87 ARG A CA 1
ATOM 701 C C . ARG A 1 87 ? 3.127 -18.875 0.457 1 98.38 87 ARG A C 1
ATOM 703 O O . ARG A 1 87 ? 3.943 -19.797 0.546 1 98.38 87 ARG A O 1
ATOM 710 N N . PHE A 1 88 ? 3.379 -17.781 -0.001 1 98.38 88 PHE A N 1
ATOM 711 C CA . PHE A 1 88 ? 4.703 -17.391 -0.473 1 98.38 88 PHE A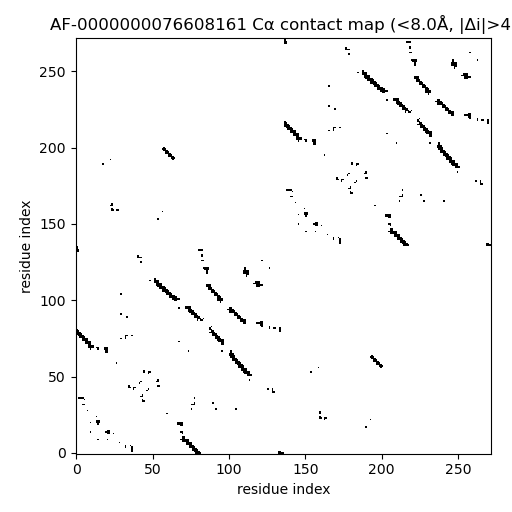 CA 1
ATOM 712 C C . PHE A 1 88 ? 5.059 -15.984 0.011 1 98.38 88 PHE A C 1
ATOM 714 O O . PHE A 1 88 ? 4.379 -15.016 -0.328 1 98.38 88 PHE A O 1
ATOM 721 N N . SER A 1 89 ? 6.152 -15.812 0.798 1 98.75 89 SER A N 1
ATOM 722 C CA . SER A 1 89 ? 6.516 -14.555 1.438 1 98.75 89 SER A CA 1
ATOM 723 C C . SER A 1 89 ? 7.734 -13.922 0.771 1 98.75 89 SER 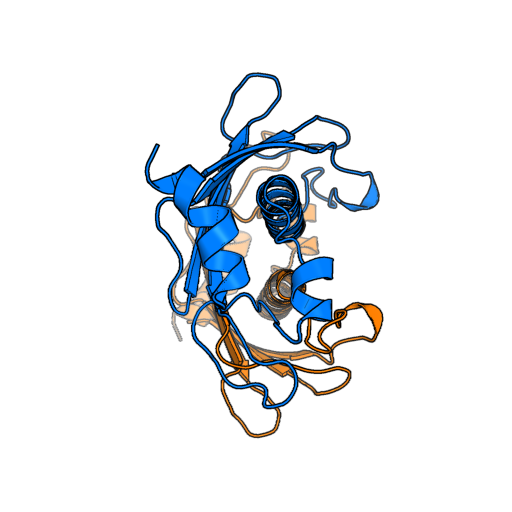A C 1
ATOM 725 O O . SER A 1 89 ? 8.68 -14.625 0.409 1 98.75 89 SER A O 1
ATOM 727 N N . PHE A 1 90 ? 7.746 -12.648 0.721 1 98.88 90 PHE A N 1
ATOM 728 C CA . PHE A 1 90 ? 8.82 -11.867 0.115 1 98.88 90 PHE A CA 1
ATOM 729 C C . PHE A 1 90 ? 9.219 -10.703 1.016 1 98.88 90 PHE A C 1
ATOM 731 O O . PHE A 1 90 ? 8.375 -10.125 1.7 1 98.88 90 PHE A O 1
ATOM 738 N N . ARG A 1 91 ? 10.469 -10.383 0.957 1 98.88 91 ARG A N 1
ATOM 739 C CA . ARG A 1 91 ? 10.992 -9.156 1.553 1 98.88 91 ARG A CA 1
ATOM 740 C C . ARG A 1 91 ? 11.602 -8.25 0.49 1 98.88 91 ARG A C 1
ATOM 742 O O . ARG A 1 91 ? 12.164 -8.727 -0.496 1 98.88 91 ARG A O 1
ATOM 749 N N . PHE A 1 92 ? 11.5 -6.973 0.711 1 98.94 92 PHE A N 1
ATOM 750 C CA . PHE A 1 92 ? 11.984 -5.98 -0.238 1 98.94 92 PHE A CA 1
ATOM 751 C C . PHE A 1 92 ? 12.828 -4.922 0.469 1 98.94 92 PHE A C 1
ATOM 753 O O . PHE A 1 92 ? 12.484 -4.48 1.568 1 98.94 92 PHE A O 1
ATOM 760 N N . GLU A 1 93 ? 13.852 -4.535 -0.135 1 98.94 93 GLU A N 1
ATOM 761 C CA . GLU A 1 93 ? 14.672 -3.4 0.287 1 98.94 93 GLU A CA 1
ATOM 762 C C . GLU A 1 93 ? 14.859 -2.402 -0.853 1 98.94 93 GLU A C 1
ATOM 764 O O . GLU A 1 93 ? 15.32 -2.771 -1.936 1 98.94 93 GLU A O 1
ATOM 769 N N . PHE A 1 94 ? 14.523 -1.229 -0.623 1 98.94 94 PHE A N 1
ATOM 770 C CA . PHE A 1 94 ? 14.695 -0.148 -1.585 1 98.94 94 PHE A CA 1
ATOM 771 C C . PHE A 1 94 ? 15.906 0.706 -1.229 1 98.94 94 PHE A C 1
ATOM 773 O O . PHE A 1 94 ? 16.016 1.196 -0.102 1 98.94 94 PHE A O 1
ATOM 780 N N . HIS A 1 95 ? 16.75 0.943 -2.15 1 98.88 95 HIS A N 1
ATOM 781 C CA . HIS A 1 95 ? 17.891 1.819 -1.957 1 98.88 95 HIS A CA 1
ATOM 782 C C . HIS A 1 95 ? 17.984 2.859 -3.068 1 98.88 95 HIS A C 1
ATOM 784 O O . HIS A 1 95 ? 17.672 2.568 -4.227 1 98.88 95 HIS A O 1
ATOM 790 N N . ASN A 1 96 ? 18.469 4.059 -2.705 1 98.44 96 ASN A N 1
ATOM 791 C CA . ASN A 1 96 ? 18.719 5.074 -3.725 1 98.44 96 ASN A CA 1
ATOM 792 C C . ASN A 1 96 ? 20.109 4.934 -4.332 1 98.44 96 ASN A C 1
ATOM 794 O O . ASN A 1 96 ? 20.812 3.963 -4.055 1 98.44 96 ASN A O 1
ATOM 798 N N . GLU A 1 97 ? 20.438 5.848 -5.211 1 97.38 97 GLU A N 1
ATOM 799 C CA . GLU A 1 97 ? 21.688 5.762 -5.953 1 97.38 97 GLU A CA 1
ATOM 800 C C . GLU A 1 97 ? 22.891 5.875 -5.02 1 97.38 97 GLU A C 1
ATOM 802 O O . GLU A 1 97 ? 23.984 5.406 -5.348 1 97.38 97 GLU A O 1
ATOM 807 N N . LYS A 1 98 ? 22.719 6.508 -3.889 1 97.69 98 LYS A N 1
ATOM 808 C CA . LYS A 1 98 ? 23.812 6.68 -2.924 1 97.69 98 LYS A CA 1
ATOM 809 C C . LYS A 1 98 ? 23.906 5.477 -1.987 1 97.69 98 LYS A C 1
ATOM 811 O O . LYS A 1 98 ? 24.719 5.457 -1.072 1 97.69 98 LYS A O 1
ATOM 816 N N . GLY A 1 99 ? 22.984 4.52 -2.15 1 97.69 99 GLY A N 1
ATOM 817 C CA . GLY A 1 99 ? 23 3.314 -1.334 1 97.69 99 GLY A CA 1
ATOM 818 C C . GLY A 1 99 ? 22.219 3.453 -0.044 1 97.69 99 GLY A C 1
ATOM 819 O O . GLY A 1 99 ? 22.234 2.553 0.796 1 97.69 99 GLY A O 1
ATOM 820 N N . GLN A 1 100 ? 21.578 4.52 0.13 1 98.31 100 GLN A N 1
ATOM 821 C CA . GLN A 1 100 ? 20.766 4.746 1.315 1 98.31 100 GLN A CA 1
ATOM 822 C C . GLN A 1 100 ? 19.438 3.98 1.227 1 98.31 100 GLN A C 1
ATOM 824 O O . GLN A 1 100 ? 18.781 4.004 0.191 1 98.31 100 GLN A O 1
ATOM 829 N N . MET A 1 101 ? 19.109 3.26 2.314 1 98.56 101 MET A N 1
ATOM 830 C CA . MET A 1 101 ? 17.812 2.58 2.344 1 98.56 101 MET A CA 1
ATOM 831 C C . MET A 1 101 ? 16.672 3.584 2.443 1 98.56 101 MET A C 1
ATOM 833 O O . MET A 1 101 ? 16.625 4.379 3.385 1 98.56 101 MET A O 1
ATOM 837 N N . ILE A 1 102 ? 15.719 3.471 1.544 1 98.44 102 ILE A N 1
ATOM 838 C CA . ILE A 1 102 ? 14.656 4.477 1.545 1 98.44 102 ILE A CA 1
ATOM 839 C C . ILE A 1 102 ? 13.344 3.842 1.995 1 98.44 102 ILE A C 1
ATOM 841 O O . ILE A 1 102 ? 12.414 4.543 2.385 1 98.44 102 ILE A O 1
ATOM 845 N N . CYS A 1 103 ? 13.242 2.512 1.833 1 98.88 103 CYS A N 1
ATOM 846 C CA . CYS A 1 103 ? 12.039 1.78 2.219 1 98.88 103 CYS A CA 1
ATOM 847 C C . CYS A 1 103 ? 12.352 0.304 2.441 1 98.88 103 CYS A C 1
ATOM 849 O O . CYS A 1 103 ? 13.195 -0.27 1.751 1 98.88 103 CYS A O 1
ATOM 851 N N . SER A 1 104 ? 11.781 -0.285 3.396 1 98.94 104 SER A N 1
ATOM 852 C CA . SER A 1 104 ? 11.727 -1.731 3.58 1 98.94 104 SER A CA 1
ATOM 853 C C . SER A 1 104 ? 10.289 -2.234 3.59 1 98.94 104 SER A C 1
ATOM 855 O O . SER A 1 104 ? 9.398 -1.568 4.117 1 98.94 104 SER A O 1
ATOM 857 N N . ALA A 1 105 ? 10.102 -3.383 3.053 1 98.94 105 ALA A N 1
ATOM 858 C CA . ALA A 1 105 ? 8.734 -3.893 2.943 1 98.94 105 ALA A CA 1
ATOM 859 C C . ALA A 1 105 ? 8.719 -5.418 2.963 1 98.94 105 ALA A C 1
ATOM 861 O O . ALA A 1 105 ? 9.758 -6.062 2.783 1 98.94 105 ALA A O 1
ATOM 862 N N . SER A 1 106 ? 7.543 -5.988 3.225 1 98.94 106 SER A N 1
ATOM 863 C CA . SER A 1 106 ? 7.281 -7.418 3.1 1 98.94 106 SER A CA 1
ATOM 864 C C . SER A 1 106 ? 5.867 -7.68 2.598 1 98.94 106 SER A C 1
ATOM 866 O O . SER A 1 106 ? 4.965 -6.871 2.822 1 98.94 106 SER A O 1
ATOM 868 N N . SER A 1 107 ? 5.727 -8.719 1.964 1 98.88 107 SER A N 1
ATOM 869 C CA . SER A 1 107 ? 4.426 -9.117 1.432 1 98.88 107 SER A CA 1
ATOM 870 C C . SER A 1 107 ? 4.262 -10.633 1.441 1 98.88 107 SER A C 1
ATOM 872 O O . SER A 1 107 ? 5.238 -11.367 1.294 1 98.88 107 SER A O 1
ATOM 874 N N . THR A 1 108 ? 3.059 -11.078 1.657 1 98.94 108 THR A N 1
ATOM 875 C CA . THR A 1 108 ? 2.703 -12.492 1.553 1 98.94 108 THR A CA 1
ATOM 876 C C . THR A 1 108 ? 1.565 -12.688 0.555 1 98.94 108 THR A C 1
ATOM 878 O O . THR A 1 108 ? 0.584 -11.945 0.568 1 98.94 108 THR A O 1
ATOM 881 N N . VAL A 1 109 ? 1.757 -13.617 -0.306 1 98.69 109 VAL A N 1
ATOM 882 C CA . VAL A 1 109 ? 0.71 -14 -1.246 1 98.69 109 VAL A CA 1
ATOM 883 C C . VAL A 1 109 ? 0.242 -15.422 -0.945 1 98.69 109 VAL A C 1
ATOM 885 O O . VAL A 1 109 ? 0.931 -16.172 -0.253 1 98.69 109 VAL A O 1
ATOM 888 N N . VAL A 1 110 ? -0.911 -15.727 -1.434 1 98.69 110 VAL A N 1
ATOM 889 C CA . VAL A 1 110 ? -1.464 -17.062 -1.271 1 98.69 110 VAL A CA 1
ATOM 890 C C . VAL A 1 110 ? -1.816 -17.641 -2.639 1 98.69 110 VAL A C 1
ATOM 892 O O . VAL A 1 110 ? -2.27 -16.922 -3.529 1 98.69 110 VAL A O 1
ATOM 895 N N . PHE A 1 111 ? -1.566 -18.938 -2.801 1 98.62 111 PHE A N 1
ATOM 896 C CA . PHE A 1 111 ? -1.996 -19.625 -4.016 1 98.62 111 PHE A CA 1
ATOM 897 C C . PHE A 1 111 ? -3.496 -19.891 -3.98 1 98.62 111 PHE A C 1
ATOM 899 O O . PHE A 1 111 ? -4.008 -20.469 -3.014 1 98.62 111 PHE A O 1
ATOM 906 N N . VAL A 1 112 ? -4.133 -19.516 -5.039 1 98.31 112 VAL A N 1
ATOM 907 C CA . VAL A 1 112 ? -5.582 -19.672 -5.125 1 98.31 112 VAL A CA 1
ATOM 908 C C . VAL A 1 112 ? -5.953 -20.297 -6.469 1 98.31 112 VAL A C 1
ATOM 910 O O . VAL A 1 112 ? -5.41 -19.922 -7.508 1 98.31 112 VAL A O 1
ATOM 913 N N . ASP A 1 113 ? -6.859 -21.266 -6.43 1 98.31 113 ASP A N 1
ATOM 914 C CA . ASP A 1 113 ? -7.379 -21.844 -7.664 1 98.31 113 ASP A CA 1
ATOM 915 C C . ASP A 1 113 ? -8.281 -20.859 -8.398 1 98.31 113 ASP A C 1
ATOM 917 O O . ASP A 1 113 ? -9.242 -20.344 -7.832 1 98.31 113 ASP A O 1
ATOM 921 N N . SER A 1 114 ? -8.055 -20.656 -9.672 1 96.94 114 SER A N 1
ATOM 922 C CA . SER A 1 114 ? -8.75 -19.609 -10.406 1 96.94 114 SER A CA 1
ATOM 923 C C . SER A 1 114 ? -10.203 -19.984 -10.664 1 96.94 114 SER A C 1
ATOM 925 O O . SER A 1 114 ? -11.039 -19.109 -10.922 1 96.94 114 SER A O 1
ATOM 927 N N . GLN A 1 115 ? -10.555 -21.219 -10.609 1 96.62 115 GLN A N 1
ATOM 928 C CA . GLN A 1 115 ? -11.914 -21.688 -10.875 1 96.62 115 GLN A CA 1
ATOM 929 C C . GLN A 1 115 ? -12.742 -21.719 -9.586 1 96.62 115 GLN A C 1
ATOM 931 O O . GLN A 1 115 ? -13.812 -21.125 -9.523 1 96.62 115 GLN A O 1
ATOM 936 N N . THR A 1 116 ? -12.141 -22.328 -8.617 1 97.12 116 THR A N 1
ATOM 937 C CA . THR A 1 116 ? -12.898 -22.5 -7.387 1 97.12 116 THR A CA 1
ATOM 938 C C . THR A 1 116 ? -12.75 -21.281 -6.488 1 97.12 116 THR A C 1
ATOM 940 O O . THR A 1 116 ? -13.547 -21.078 -5.57 1 97.12 116 THR A O 1
ATOM 943 N N . ARG A 1 117 ? -11.695 -20.547 -6.629 1 96.5 117 ARG A N 1
ATOM 944 C C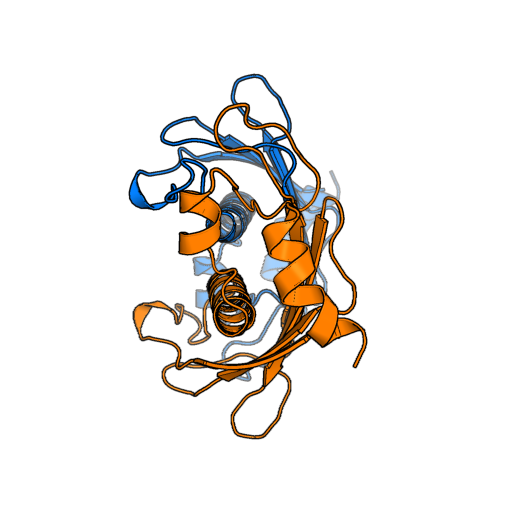A . ARG A 1 117 ? -11.352 -19.359 -5.855 1 96.5 117 ARG A CA 1
ATOM 945 C C . ARG A 1 117 ? -11.023 -19.719 -4.41 1 96.5 117 ARG A C 1
ATOM 947 O O . ARG A 1 117 ? -11.258 -18.922 -3.5 1 96.5 117 ARG A O 1
ATOM 954 N N . LYS A 1 118 ? -10.578 -20.953 -4.262 1 97.62 118 LYS A N 1
ATOM 955 C CA . LYS A 1 118 ? -10.164 -21.422 -2.941 1 97.62 118 LYS A CA 1
ATOM 956 C C . LYS A 1 118 ? -8.641 -21.516 -2.846 1 97.62 118 LYS A C 1
ATOM 958 O O . LYS A 1 118 ? -7.973 -21.812 -3.836 1 97.62 118 LYS A O 1
ATOM 963 N N . PRO A 1 119 ? -8.148 -21.234 -1.647 1 98.25 119 PRO A N 1
ATOM 964 C CA . PRO A 1 119 ? -6.711 -21.438 -1.454 1 98.25 119 PRO A CA 1
ATOM 965 C C . PRO A 1 119 ? -6.262 -22.859 -1.797 1 98.25 119 PRO A C 1
ATOM 967 O O . PRO A 1 119 ? -7.008 -23.812 -1.581 1 98.25 119 PRO A O 1
ATOM 970 N N . MET A 1 120 ? -5.086 -22.969 -2.223 1 98.25 120 MET A N 1
ATOM 971 C CA . MET A 1 120 ? -4.516 -24.266 -2.576 1 98.25 120 MET A CA 1
ATOM 972 C C . MET A 1 120 ? -3.027 -24.312 -2.252 1 98.25 120 MET A C 1
ATOM 974 O O . MET A 1 120 ? -2.406 -23.281 -2.021 1 98.25 120 MET A O 1
ATOM 978 N N . ARG A 1 121 ? -2.494 -25.484 -2.307 1 98.25 121 ARG A N 1
ATOM 979 C CA . ARG A 1 121 ? -1.049 -25.625 -2.182 1 98.25 121 ARG A CA 1
ATOM 980 C C . ARG A 1 121 ? -0.335 -25.141 -3.438 1 98.25 121 ARG A C 1
ATOM 982 O O . ARG A 1 121 ? -0.915 -25.141 -4.527 1 98.25 121 ARG A O 1
ATOM 989 N N . ALA A 1 122 ? 0.888 -24.781 -3.188 1 98.12 122 ALA A N 1
ATOM 990 C CA . ALA A 1 122 ? 1.706 -24.422 -4.344 1 98.12 122 ALA A CA 1
ATOM 991 C C . ALA A 1 122 ? 1.742 -25.562 -5.355 1 98.12 122 ALA A C 1
ATOM 993 O O . ALA A 1 122 ? 2.018 -26.719 -5 1 98.12 122 ALA A O 1
ATOM 994 N N . PRO A 1 123 ? 1.483 -25.234 -6.602 1 97 123 PRO A N 1
ATOM 995 C CA . PRO A 1 123 ? 1.491 -26.297 -7.609 1 97 123 PRO A CA 1
ATOM 996 C C . PRO A 1 123 ? 2.863 -26.953 -7.777 1 97 123 PRO A C 1
ATOM 998 O O . PRO A 1 123 ? 3.889 -26.281 -7.605 1 97 123 PRO A O 1
ATOM 1001 N N . GLU A 1 124 ? 2.809 -28.156 -8.211 1 96.06 124 GLU A N 1
ATOM 1002 C CA . GLU A 1 124 ? 4.039 -28.922 -8.375 1 96.06 124 GLU A CA 1
ATOM 1003 C C . GLU A 1 124 ? 4.984 -28.25 -9.367 1 96.06 124 GLU A C 1
ATOM 1005 O O . GLU A 1 124 ? 6.199 -28.234 -9.164 1 96.06 124 GLU A O 1
ATOM 1010 N N . PHE A 1 125 ? 4.484 -27.766 -10.453 1 95.12 125 PHE A N 1
ATOM 1011 C CA . PHE A 1 125 ? 5.336 -27.172 -11.477 1 95.12 125 PHE A CA 1
ATOM 1012 C C . PHE A 1 125 ? 6.074 -25.953 -10.93 1 95.12 125 PHE A C 1
ATOM 1014 O O . PHE A 1 125 ? 7.18 -25.641 -11.375 1 95.12 125 PHE A O 1
ATOM 1021 N N . VAL A 1 126 ? 5.438 -25.188 -9.977 1 96.31 126 VAL A N 1
ATOM 1022 C CA . VAL A 1 126 ? 6.086 -24.062 -9.312 1 96.31 126 VAL A CA 1
ATOM 1023 C C . VAL A 1 126 ? 7.223 -24.562 -8.43 1 96.31 126 VAL A C 1
ATOM 1025 O O . VAL A 1 126 ? 8.352 -24.062 -8.5 1 96.31 126 VAL A O 1
ATOM 1028 N N . LEU A 1 127 ? 6.93 -25.578 -7.641 1 96.25 127 LEU A N 1
ATOM 1029 C CA . LEU A 1 127 ? 7.902 -26.125 -6.707 1 96.25 127 LEU A CA 1
ATOM 1030 C C . LEU A 1 127 ? 9.117 -26.688 -7.449 1 96.25 127 LEU A C 1
ATOM 1032 O O . LEU A 1 127 ? 10.258 -26.484 -7.023 1 96.25 127 LEU A O 1
ATOM 1036 N N . ARG A 1 128 ? 8.891 -27.328 -8.5 1 94.19 128 ARG A N 1
ATOM 1037 C CA . ARG A 1 128 ? 9.969 -27.922 -9.289 1 94.19 128 ARG A CA 1
ATOM 1038 C C . ARG A 1 128 ? 10.906 -26.859 -9.828 1 94.19 128 ARG A C 1
ATOM 1040 O O . ARG A 1 128 ? 12.125 -27.047 -9.867 1 94.19 128 ARG A O 1
ATOM 1047 N N . LYS A 1 129 ? 10.305 -25.812 -10.242 1 94 129 LYS A N 1
ATOM 1048 C CA . LYS A 1 129 ? 11.086 -24.734 -10.844 1 94 129 LYS A CA 1
ATOM 1049 C C . LYS A 1 129 ? 11.898 -23.984 -9.789 1 94 129 LYS A C 1
ATOM 1051 O O . LYS A 1 129 ? 12.992 -23.484 -10.07 1 94 129 LYS A O 1
ATOM 1056 N N . LEU A 1 130 ? 11.336 -23.906 -8.57 1 95.06 130 LEU A N 1
ATOM 1057 C CA . LEU A 1 130 ? 11.945 -23.078 -7.547 1 95.06 130 LEU A CA 1
ATOM 1058 C C . LEU A 1 130 ? 12.883 -23.891 -6.664 1 95.06 130 LEU A C 1
ATOM 1060 O O . LEU A 1 130 ? 13.789 -23.344 -6.031 1 95.06 130 LEU A O 1
ATOM 1064 N N . GLU A 1 131 ? 12.641 -25.141 -6.539 1 91.44 131 GLU A N 1
ATOM 1065 C CA . GLU A 1 131 ? 13.312 -26 -5.574 1 91.44 131 GLU A CA 1
ATOM 1066 C C . GLU A 1 131 ? 14.828 -25.922 -5.723 1 91.44 131 GLU A C 1
ATOM 1068 O O . GLU A 1 131 ? 15.55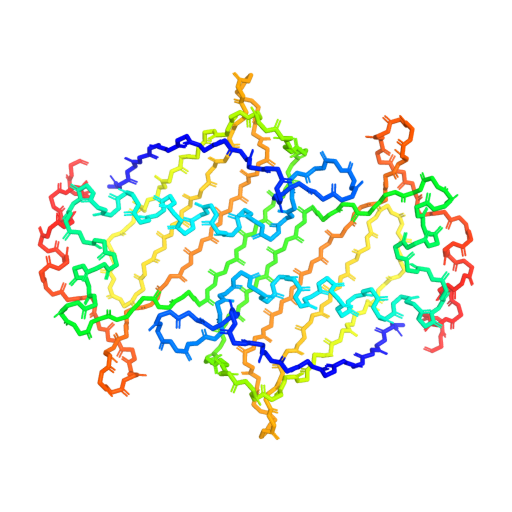5 -25.828 -4.73 1 91.44 131 GLU A O 1
ATOM 1073 N N . ALA A 1 132 ? 15.32 -26.031 -6.949 1 85.5 132 ALA A N 1
ATOM 1074 C CA . ALA A 1 132 ? 16.766 -26.031 -7.184 1 85.5 132 ALA A CA 1
ATOM 1075 C C . ALA A 1 132 ? 17.406 -24.734 -6.676 1 85.5 132 ALA A C 1
ATOM 1077 O O . ALA A 1 132 ? 18.562 -24.75 -6.246 1 85.5 132 ALA A O 1
ATOM 1078 N N . ALA A 1 133 ? 16.656 -23.688 -6.773 1 85.25 133 ALA A N 1
ATOM 1079 C CA . ALA A 1 133 ? 17.188 -22.391 -6.391 1 85.25 133 ALA A CA 1
ATOM 1080 C C . ALA A 1 133 ? 17.234 -22.234 -4.871 1 85.25 133 ALA A C 1
ATOM 1082 O O . ALA A 1 133 ? 18.016 -21.422 -4.348 1 85.25 133 ALA A O 1
ATOM 1083 N N . PHE A 1 134 ? 16.422 -22.875 -4.062 1 87.5 134 PHE A N 1
ATOM 1084 C CA . PHE A 1 134 ? 16.422 -22.766 -2.609 1 87.5 134 PHE A CA 1
ATOM 1085 C C . PHE A 1 134 ? 17.406 -23.75 -1.992 1 87.5 134 PHE A C 1
ATOM 1087 O O . PHE A 1 134 ? 17.844 -23.562 -0.857 1 87.5 134 PHE A O 1
ATOM 1094 N N . ASN A 1 135 ? 17.672 -24.875 -2.539 1 75.19 135 ASN A N 1
ATOM 1095 C CA . ASN A 1 135 ? 18.625 -25.875 -2.07 1 75.19 135 ASN A CA 1
ATOM 1096 C C . ASN A 1 135 ? 20.062 -25.469 -2.377 1 75.19 135 ASN A C 1
ATOM 1098 O O . ASN A 1 135 ? 21 -26.109 -1.918 1 75.19 135 ASN A O 1
ATOM 1102 N N . THR A 1 136 ? 20.281 -24.453 -3.154 1 59.97 136 THR A N 1
ATOM 1103 C CA . THR A 1 136 ? 21.672 -24.094 -3.449 1 59.97 136 THR A CA 1
ATOM 1104 C C . THR A 1 136 ? 22.156 -23.016 -2.49 1 59.97 136 THR A C 1
ATOM 1106 O O . THR A 1 136 ? 21.422 -22.078 -2.172 1 59.97 136 THR A O 1
ATOM 1109 N N . MET B 1 1 ? -10.695 9.883 21.438 1 90.94 1 MET B N 1
ATOM 1110 C CA . MET B 1 1 ? -10.539 9.07 20.234 1 90.94 1 MET B CA 1
ATOM 1111 C C . MET B 1 1 ? -11.359 9.641 19.094 1 90.94 1 MET B C 1
ATOM 1113 O O . MET B 1 1 ? -12.5 10.07 19.281 1 90.94 1 MET B O 1
ATOM 1117 N N . LEU B 1 2 ? -10.742 9.688 17.859 1 95.75 2 LEU B N 1
ATOM 1118 C CA . LEU B 1 2 ? -11.461 10.109 16.656 1 95.75 2 LEU B CA 1
ATOM 1119 C C . LEU B 1 2 ? -11.914 8.898 15.844 1 95.75 2 LEU B C 1
ATOM 1121 O O . LEU B 1 2 ? -11.172 7.926 15.703 1 95.75 2 LEU B O 1
ATOM 1125 N N . LYS B 1 3 ? -13.164 8.977 15.359 1 97.06 3 LYS B N 1
ATOM 1126 C CA . LYS B 1 3 ? -13.695 7.91 14.516 1 97.06 3 LYS B CA 1
ATOM 1127 C C . LYS B 1 3 ? -14.602 8.477 13.43 1 97.06 3 LYS B C 1
ATOM 1129 O O . LYS B 1 3 ? -15.391 9.391 13.68 1 97.06 3 LYS B O 1
ATOM 1134 N N . ASP B 1 4 ? -14.484 7.996 12.234 1 98.31 4 ASP B N 1
ATOM 1135 C CA . ASP B 1 4 ? -15.32 8.398 11.109 1 98.31 4 ASP B CA 1
ATOM 1136 C C . ASP B 1 4 ? -15.477 7.254 10.109 1 98.31 4 ASP B C 1
ATOM 1138 O O . ASP B 1 4 ? -14.727 6.277 10.148 1 98.31 4 ASP B O 1
ATOM 1142 N N . THR B 1 5 ? -16.469 7.371 9.258 1 98.69 5 THR B N 1
ATOM 1143 C CA . THR B 1 5 ? -16.688 6.379 8.219 1 98.69 5 THR B CA 1
ATOM 1144 C C . THR B 1 5 ? -16.75 7.039 6.844 1 98.69 5 THR B C 1
ATOM 1146 O O . THR B 1 5 ? -17.266 8.156 6.707 1 98.69 5 THR B O 1
ATOM 1149 N N . LEU B 1 6 ? -16.25 6.395 5.898 1 98.75 6 LEU B N 1
ATOM 1150 C CA . LEU B 1 6 ? -16.266 6.797 4.496 1 98.75 6 LEU B CA 1
ATOM 1151 C C . LEU B 1 6 ? -16.672 5.629 3.602 1 98.75 6 LEU B C 1
ATOM 1153 O O . LEU B 1 6 ? -16.203 4.504 3.793 1 98.75 6 LEU B O 1
ATOM 1157 N N . VAL B 1 7 ? -17.547 5.926 2.65 1 98.81 7 VAL B N 1
ATOM 1158 C CA . VAL B 1 7 ? -17.906 4.895 1.682 1 98.81 7 VAL B CA 1
ATOM 1159 C C . VAL B 1 7 ? -17.234 5.195 0.338 1 98.81 7 VAL B C 1
ATOM 1161 O O . VAL B 1 7 ? -17.375 6.305 -0.191 1 98.81 7 VAL B O 1
ATOM 1164 N N . ILE B 1 8 ? -16.562 4.227 -0.154 1 98.56 8 ILE B N 1
ATOM 1165 C CA . ILE B 1 8 ? -15.953 4.352 -1.473 1 98.56 8 ILE B CA 1
ATOM 1166 C C . ILE B 1 8 ? -16.484 3.25 -2.391 1 98.56 8 ILE B C 1
ATOM 1168 O O . ILE B 1 8 ? -16.672 2.111 -1.959 1 98.56 8 ILE B O 1
ATOM 1172 N N . ARG B 1 9 ? -16.688 3.602 -3.611 1 98.5 9 ARG B N 1
ATOM 1173 C CA . ARG B 1 9 ? -17 2.641 -4.664 1 98.5 9 ARG B CA 1
ATOM 1174 C C . ARG B 1 9 ? -15.828 2.467 -5.621 1 98.5 9 ARG B C 1
ATOM 1176 O O . ARG B 1 9 ? -15.469 3.398 -6.34 1 98.5 9 ARG B O 1
ATOM 1183 N N . PRO B 1 10 ? -15.25 1.239 -5.586 1 98.81 10 PRO B N 1
ATOM 1184 C CA . PRO B 1 10 ? -14.094 1.038 -6.461 1 98.81 10 PRO B CA 1
ATOM 1185 C C . PRO B 1 10 ? -14.398 1.332 -7.926 1 98.81 10 PRO B C 1
ATOM 1187 O O . PRO B 1 10 ? -15.43 0.894 -8.445 1 98.81 10 PRO B O 1
ATOM 1190 N N . ARG B 1 11 ? -13.586 2.035 -8.594 1 98.69 11 ARG B N 1
ATOM 1191 C CA . ARG B 1 11 ? -13.727 2.424 -9.992 1 98.69 11 ARG B CA 1
ATOM 1192 C C . ARG B 1 11 ? -13.234 1.315 -10.914 1 98.69 11 ARG B C 1
ATOM 1194 O O . ARG B 1 11 ? -12.562 0.382 -10.477 1 98.69 11 ARG B O 1
ATOM 1201 N N . TYR B 1 12 ? -13.492 1.444 -12.203 1 98.44 12 TYR B N 1
ATOM 1202 C CA . TYR B 1 12 ? -13.18 0.411 -13.18 1 98.44 12 TYR B CA 1
ATOM 1203 C C . TYR B 1 12 ? -11.672 0.175 -13.266 1 98.44 12 TYR B C 1
ATOM 1205 O O . TYR B 1 12 ? -11.227 -0.969 -13.359 1 98.44 12 TYR B O 1
ATOM 1213 N N . ASN B 1 13 ? -10.859 1.179 -13.195 1 98.44 13 ASN B N 1
ATOM 1214 C CA . ASN B 1 13 ? -9.414 1.068 -13.359 1 98.44 13 ASN B CA 1
ATOM 1215 C C . ASN B 1 13 ? -8.727 0.655 -12.062 1 98.44 13 ASN B C 1
ATOM 1217 O O . ASN B 1 13 ? -7.5 0.585 -11.992 1 98.44 13 ASN B O 1
ATOM 1221 N N . GLU B 1 14 ? -9.477 0.445 -11.016 1 98.75 14 GLU B N 1
ATOM 1222 C CA . GLU B 1 14 ? -8.914 0.077 -9.719 1 98.75 14 GLU B CA 1
ATOM 1223 C C . GLU B 1 14 ? -9.031 -1.425 -9.477 1 98.75 14 GLU B C 1
ATOM 1225 O O . GLU B 1 14 ? -8.602 -1.924 -8.43 1 98.75 14 GLU B O 1
ATOM 1230 N N . VAL B 1 15 ? -9.68 -2.121 -10.383 1 98.5 15 VAL B N 1
ATOM 1231 C CA . VAL B 1 15 ? -9.836 -3.572 -10.352 1 98.5 15 VAL B CA 1
ATOM 1232 C C . VAL B 1 15 ? -8.836 -4.223 -11.312 1 98.5 15 VAL B C 1
ATOM 1234 O O . VAL B 1 15 ? -8.656 -3.76 -12.438 1 98.5 15 VAL B O 1
ATOM 1237 N N . ASP B 1 16 ? -8.211 -5.293 -10.828 1 97.69 16 ASP B N 1
ATOM 1238 C CA . ASP B 1 16 ? -7.098 -5.844 -11.602 1 97.69 16 ASP B CA 1
ATOM 1239 C C . ASP B 1 16 ? -7.543 -7.055 -12.422 1 97.69 16 ASP B C 1
ATOM 1241 O O . ASP B 1 16 ? -8.742 -7.348 -12.5 1 97.69 16 ASP B O 1
ATOM 1245 N N . GLN B 1 17 ? -6.566 -7.637 -13.094 1 95.12 17 GLN B N 1
ATOM 1246 C CA . GLN B 1 17 ? -6.797 -8.734 -14.023 1 95.12 17 GLN B CA 1
ATOM 1247 C C . GLN B 1 17 ? -7.461 -9.922 -13.32 1 95.12 17 GLN B C 1
ATOM 1249 O O . GLN B 1 17 ? -8.141 -10.727 -13.961 1 95.12 17 GLN B O 1
ATOM 1254 N N . MET B 1 18 ? -7.336 -10.055 -12.016 1 95.5 18 MET B N 1
ATOM 1255 C CA . MET B 1 18 ? -7.953 -11.141 -11.266 1 95.5 18 MET B CA 1
ATOM 1256 C C . MET B 1 18 ? -9.422 -10.836 -10.977 1 95.5 18 MET B C 1
ATOM 1258 O O . MET B 1 18 ? -10.156 -11.703 -10.5 1 95.5 18 MET B O 1
ATOM 1262 N N . GLY B 1 19 ? -9.82 -9.57 -11.234 1 96.5 19 GLY B N 1
ATOM 1263 C CA . GLY B 1 19 ? -11.18 -9.141 -10.93 1 96.5 19 GLY B CA 1
ATOM 1264 C C . GLY B 1 19 ? -11.336 -8.641 -9.508 1 96.5 19 GLY B C 1
ATOM 1265 O O . GLY B 1 19 ? -12.461 -8.539 -9 1 96.5 19 GLY B O 1
ATOM 1266 N N . TYR B 1 20 ? -10.32 -8.43 -8.82 1 98.19 20 TYR B N 1
ATOM 1267 C CA . TYR B 1 20 ? -10.305 -7.891 -7.465 1 98.19 20 TYR B CA 1
ATOM 1268 C C . TYR B 1 20 ? -9.82 -6.445 -7.457 1 98.19 20 TYR B C 1
ATOM 1270 O O . TYR B 1 20 ? -9.07 -6.031 -8.344 1 98.19 20 TYR B O 1
ATOM 1278 N N . VAL B 1 21 ? -10.297 -5.656 -6.52 1 98.88 21 VAL B N 1
ATOM 1279 C CA . VAL B 1 21 ? -9.625 -4.379 -6.281 1 98.88 21 VAL B CA 1
ATOM 1280 C C . VAL B 1 21 ? -8.141 -4.613 -6.043 1 98.88 21 VAL B C 1
ATOM 1282 O O . VAL B 1 21 ? -7.754 -5.387 -5.168 1 98.88 21 VAL B O 1
ATOM 1285 N N . TYR B 1 22 ? -7.355 -3.938 -6.793 1 98.88 22 TYR B N 1
ATOM 1286 C CA . TYR B 1 22 ? -5.906 -4.062 -6.711 1 98.88 22 TYR B CA 1
ATOM 1287 C C . TYR B 1 22 ? -5.402 -3.652 -5.332 1 98.88 22 TYR B C 1
ATOM 1289 O O . TYR B 1 22 ? -5.82 -2.625 -4.793 1 98.88 22 TYR B O 1
ATOM 1297 N N . HIS B 1 23 ? -4.496 -4.441 -4.773 1 98.88 23 HIS B N 1
ATOM 1298 C CA . HIS B 1 23 ? -4.141 -4.312 -3.365 1 98.88 23 HIS B CA 1
ATOM 1299 C C . HIS B 1 23 ? -3.496 -2.959 -3.082 1 98.88 23 HIS B C 1
ATOM 1301 O O . HIS B 1 23 ? -3.6 -2.439 -1.968 1 98.88 23 HIS B O 1
ATOM 1307 N N . ALA B 1 24 ? -2.812 -2.344 -3.994 1 98.88 24 ALA B N 1
ATOM 1308 C CA . ALA B 1 24 ? -2.201 -1.035 -3.783 1 98.88 24 ALA B CA 1
ATOM 1309 C C . ALA B 1 24 ? -3.264 0.043 -3.594 1 98.88 24 ALA B C 1
ATOM 1311 O O . ALA B 1 24 ? -3.029 1.043 -2.912 1 98.88 24 ALA B O 1
ATOM 1312 N N . ASN B 1 25 ? -4.418 -0.144 -4.152 1 98.94 25 ASN B N 1
ATOM 1313 C CA . ASN B 1 25 ? -5.465 0.873 -4.082 1 98.94 25 ASN B CA 1
ATOM 1314 C C . ASN B 1 25 ? -6 1.029 -2.662 1 98.94 25 ASN B C 1
ATOM 1316 O O . ASN B 1 25 ? -6.465 2.105 -2.287 1 98.94 25 ASN B O 1
ATOM 1320 N N . TYR B 1 26 ? -5.906 0.012 -1.862 1 98.94 26 TYR B N 1
ATOM 1321 C CA . TYR B 1 26 ? -6.332 0.107 -0.47 1 98.94 26 TYR B CA 1
ATOM 1322 C C . TYR B 1 26 ? -5.508 1.147 0.281 1 98.94 26 TYR B C 1
ATOM 1324 O O . TYR B 1 26 ? -6.016 1.812 1.188 1 98.94 26 TYR B O 1
ATOM 1332 N N . VAL B 1 27 ? -4.242 1.274 -0.089 1 98.94 27 VAL B N 1
ATOM 1333 C CA . VAL B 1 27 ? -3.396 2.303 0.506 1 98.94 27 VAL B CA 1
ATOM 1334 C C . VAL B 1 27 ? -3.955 3.686 0.181 1 98.94 27 VAL B C 1
ATOM 1336 O O . VAL B 1 27 ? -4.07 4.539 1.063 1 98.94 27 VAL B O 1
ATOM 1339 N N . THR B 1 28 ? -4.336 3.904 -1.047 1 98.88 28 THR B N 1
ATOM 1340 C CA . THR B 1 28 ? -4.922 5.168 -1.485 1 98.88 28 THR B CA 1
ATOM 1341 C C . THR B 1 28 ? -6.242 5.426 -0.767 1 98.88 28 THR B C 1
ATOM 1343 O O . THR B 1 28 ? -6.527 6.559 -0.37 1 98.88 28 THR B O 1
ATOM 1346 N N . TYR B 1 29 ? -7.023 4.371 -0.582 1 98.94 29 TYR B N 1
ATOM 1347 C CA . TYR B 1 29 ? -8.281 4.508 0.137 1 98.94 29 TYR B CA 1
ATOM 1348 C C . TYR B 1 29 ? -8.047 4.934 1.581 1 98.94 29 TYR B C 1
ATOM 1350 O O . TYR B 1 29 ? -8.781 5.762 2.121 1 98.94 29 TYR B O 1
ATOM 1358 N N . CYS B 1 30 ? -7.035 4.352 2.219 1 98.94 30 CYS B N 1
ATOM 1359 C CA . CYS B 1 30 ? -6.688 4.746 3.58 1 98.94 30 CYS B CA 1
ATOM 1360 C C . CYS B 1 30 ? -6.336 6.227 3.648 1 98.94 30 CYS B C 1
ATOM 1362 O O . CYS B 1 30 ? -6.75 6.926 4.574 1 98.94 30 CYS B O 1
ATOM 1364 N N . HIS B 1 31 ? -5.543 6.668 2.721 1 98.75 31 HIS B N 1
ATOM 1365 C CA . HIS B 1 31 ? -5.191 8.086 2.672 1 98.75 31 HIS B CA 1
ATOM 1366 C C . HIS B 1 31 ? -6.441 8.953 2.566 1 98.75 31 HIS B C 1
ATOM 1368 O O . HIS B 1 31 ? -6.586 9.93 3.312 1 98.75 31 HIS B O 1
ATOM 1374 N N . GLN B 1 32 ? -7.301 8.625 1.625 1 98.69 32 GLN B N 1
ATOM 1375 C CA . GLN B 1 32 ? -8.539 9.383 1.459 1 98.69 32 GLN B CA 1
ATOM 1376 C C . GLN B 1 32 ? -9.367 9.375 2.738 1 98.69 32 GLN B C 1
ATOM 1378 O O . GLN B 1 32 ? -9.883 10.414 3.158 1 98.69 32 GLN B O 1
ATOM 1383 N N . ALA B 1 33 ? -9.492 8.203 3.336 1 98.81 33 ALA B N 1
ATOM 1384 C CA . ALA B 1 33 ? -10.297 8.062 4.547 1 98.81 33 ALA B CA 1
ATOM 1385 C C . ALA B 1 33 ? -9.727 8.906 5.684 1 98.81 33 ALA B C 1
ATOM 1387 O O . ALA B 1 33 ? -10.477 9.578 6.398 1 98.81 33 ALA B O 1
ATOM 1388 N N . ARG B 1 34 ? -8.445 8.859 5.895 1 98.44 34 ARG B N 1
ATOM 1389 C CA . ARG B 1 34 ? -7.801 9.68 6.922 1 98.44 34 ARG B CA 1
ATOM 1390 C C . ARG B 1 34 ? -8.031 11.164 6.656 1 98.44 34 ARG B C 1
ATOM 1392 O O . ARG B 1 34 ? -8.328 11.922 7.578 1 98.44 34 ARG B O 1
ATOM 1399 N N . THR B 1 35 ? -7.879 11.547 5.406 1 97.94 35 THR B N 1
ATOM 1400 C CA . THR B 1 35 ? -8.07 12.938 5.023 1 97.94 35 THR B CA 1
ATOM 1401 C C . THR B 1 35 ? -9.492 13.398 5.332 1 97.94 35 THR B C 1
ATOM 1403 O O . THR B 1 35 ? -9.695 14.492 5.855 1 97.94 35 THR B O 1
ATOM 1406 N N . GLU B 1 36 ? -10.445 12.57 5.023 1 98.38 36 GLU B N 1
ATOM 1407 C CA . GLU B 1 36 ? -11.836 12.922 5.277 1 98.38 36 GLU B CA 1
ATOM 1408 C C . GLU B 1 36 ? -12.109 13.016 6.777 1 98.38 36 GLU B C 1
ATOM 1410 O O . GLU B 1 36 ? -12.859 13.891 7.223 1 98.38 36 GLU B O 1
ATOM 1415 N N . LEU B 1 37 ? -11.57 12.109 7.555 1 98.12 37 LEU B N 1
ATOM 1416 C CA . LEU B 1 37 ? -11.68 12.211 9.008 1 98.12 37 LEU B CA 1
ATOM 1417 C C . LEU B 1 37 ? -11.133 13.547 9.508 1 98.12 37 LEU B C 1
ATOM 1419 O O . LEU B 1 37 ? -11.812 14.258 10.25 1 98.12 37 LEU B O 1
ATOM 1423 N N . LEU B 1 38 ? -9.969 13.891 9.086 1 97.38 38 LEU B N 1
ATOM 1424 C CA . LEU B 1 38 ? -9.289 15.086 9.57 1 97.38 38 LEU B CA 1
ATOM 1425 C C . LEU B 1 38 ? -9.992 16.344 9.07 1 97.38 38 LEU B C 1
ATOM 1427 O O . LEU B 1 38 ? -10 17.359 9.766 1 97.38 38 LEU B O 1
ATOM 1431 N N . ARG B 1 39 ? -10.547 16.266 7.867 1 97.44 39 ARG B N 1
ATOM 1432 C CA . ARG B 1 39 ? -11.305 17.391 7.309 1 97.44 39 ARG B CA 1
ATOM 1433 C C . ARG B 1 39 ? -12.422 17.812 8.25 1 97.44 39 ARG B C 1
ATOM 1435 O O . ARG B 1 39 ? -12.703 19.016 8.383 1 97.44 39 ARG B O 1
ATOM 1442 N N . LYS B 1 40 ? -13.039 16.922 8.945 1 96.81 40 LYS B N 1
ATOM 1443 C CA . LYS B 1 40 ? -14.125 17.219 9.883 1 96.81 40 LYS B CA 1
ATOM 1444 C C . LYS B 1 40 ? -13.648 18.109 11.023 1 96.81 40 LYS B C 1
ATOM 1446 O O . LYS B 1 40 ? -14.453 18.781 11.672 1 96.81 40 LYS B O 1
ATOM 1451 N N . TYR B 1 41 ? -12.391 18.078 11.211 1 95.81 41 TYR B N 1
ATOM 1452 C CA . TYR B 1 41 ? -11.836 18.859 12.305 1 95.81 41 TYR B CA 1
ATOM 1453 C C . TYR B 1 41 ? -11.031 20.047 11.773 1 95.81 41 TYR B C 1
ATOM 1455 O O . TYR B 1 41 ? -10.328 20.719 12.539 1 95.81 41 TYR B O 1
ATOM 1463 N N . GLY B 1 42 ? -11.055 20.234 10.5 1 95.38 42 GLY B N 1
ATOM 1464 C CA . GLY B 1 42 ? -10.391 21.375 9.883 1 95.38 42 GLY B CA 1
ATOM 1465 C C . GLY B 1 42 ? -8.883 21.203 9.812 1 95.38 42 GLY B C 1
ATOM 1466 O O . GLY B 1 42 ? -8.141 22.188 9.875 1 95.38 42 GLY B O 1
ATOM 1467 N N . VAL B 1 43 ? -8.359 19.938 9.758 1 95.56 43 VAL B N 1
ATOM 1468 C CA . VAL B 1 43 ? -6.922 19.703 9.734 1 95.56 43 VAL B CA 1
ATOM 1469 C C . VAL B 1 43 ? -6.562 18.812 8.547 1 95.56 43 VAL B C 1
ATOM 1471 O O . VAL B 1 43 ? -5.66 17.969 8.641 1 95.56 43 VAL B O 1
ATOM 1474 N N . ASN B 1 44 ? -7.207 18.906 7.449 1 92.75 44 ASN B N 1
ATOM 1475 C CA . ASN B 1 44 ? -6.883 18.109 6.273 1 92.75 44 ASN B CA 1
ATOM 1476 C C . ASN B 1 44 ? -5.594 18.578 5.609 1 92.75 44 ASN B C 1
ATOM 1478 O O . ASN B 1 44 ? -5 19.562 6.035 1 92.75 44 ASN B O 1
ATOM 1482 N N . ASP B 1 45 ? -5.219 17.891 4.543 1 92.75 45 ASP B N 1
ATOM 1483 C CA . ASP B 1 45 ? -3.926 18.109 3.9 1 92.75 45 ASP B CA 1
ATOM 1484 C C . ASP B 1 45 ? -3.787 19.547 3.408 1 92.75 45 ASP B C 1
ATOM 1486 O O . ASP B 1 45 ? -2.717 20.141 3.52 1 92.75 45 ASP B O 1
ATOM 1490 N N . CYS B 1 46 ? -4.824 20.109 2.881 1 94 46 CYS B N 1
ATOM 1491 C CA . CYS B 1 46 ? -4.777 21.484 2.367 1 94 46 CYS B CA 1
ATOM 1492 C C . CYS B 1 46 ? -4.43 22.469 3.475 1 94 46 CYS B C 1
ATOM 1494 O O . CYS B 1 46 ? -3.572 23.328 3.293 1 94 46 CY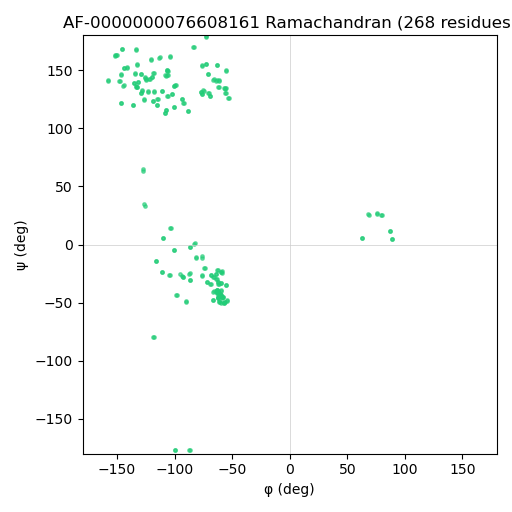S B O 1
ATOM 1496 N N . VAL B 1 47 ? -5.125 22.375 4.578 1 95.19 47 VAL B N 1
ATOM 1497 C CA . VAL B 1 47 ? -4.902 23.266 5.723 1 95.19 47 VAL B CA 1
ATOM 1498 C C . VAL B 1 47 ? -3.475 23.094 6.234 1 95.19 47 VAL B C 1
ATOM 1500 O O . VAL B 1 47 ? -2.791 24.078 6.52 1 95.19 47 VAL B O 1
ATOM 1503 N N . LEU B 1 48 ? -3.018 21.875 6.355 1 96.5 48 LEU B N 1
ATOM 1504 C CA . LEU B 1 48 ? -1.671 21.594 6.844 1 96.5 48 LEU B CA 1
ATOM 1505 C C . LEU B 1 48 ? -0.623 22.203 5.918 1 96.5 48 LEU B C 1
ATOM 1507 O O . LEU B 1 48 ? 0.291 22.891 6.371 1 96.5 48 LEU B O 1
ATOM 1511 N N . GLU B 1 49 ? -0.77 21.953 4.672 1 95.19 49 GLU B N 1
ATOM 1512 C CA . GLU B 1 49 ? 0.173 22.453 3.68 1 95.19 49 GLU B CA 1
ATOM 1513 C C . GLU B 1 49 ? 0.23 23.984 3.701 1 95.19 49 GLU B C 1
ATOM 1515 O O . GLU B 1 49 ? 1.309 24.578 3.598 1 95.19 49 GLU B O 1
ATOM 1520 N N . GLU B 1 50 ? -0.889 24.641 3.783 1 96.38 50 GLU B N 1
ATOM 1521 C CA . GLU B 1 50 ? -0.969 26.094 3.842 1 96.38 50 GLU B CA 1
ATOM 1522 C C . GLU B 1 50 ? -0.222 26.641 5.055 1 96.38 50 GLU B C 1
ATOM 1524 O O . GLU B 1 50 ? 0.205 27.797 5.059 1 96.38 50 GLU B O 1
ATOM 1529 N N . ASN B 1 51 ? -0.101 25.797 6.004 1 97.06 51 ASN B N 1
ATOM 1530 C CA . ASN B 1 51 ? 0.576 26.219 7.23 1 97.06 51 ASN B CA 1
ATOM 1531 C C . ASN B 1 51 ? 1.992 25.656 7.305 1 97.06 51 ASN B C 1
ATOM 1533 O O . ASN B 1 51 ? 2.578 25.578 8.383 1 97.06 51 ASN B O 1
ATOM 1537 N N . GLY B 1 52 ? 2.508 25.156 6.215 1 97.31 52 GLY B N 1
ATOM 1538 C CA . GLY B 1 52 ? 3.902 24.75 6.121 1 97.31 52 GLY B CA 1
ATOM 1539 C C . GLY B 1 52 ? 4.172 23.391 6.742 1 97.31 52 GLY B C 1
ATOM 1540 O O . GLY B 1 52 ? 5.281 23.141 7.219 1 97.31 52 GLY B O 1
ATOM 1541 N N . VAL B 1 53 ? 3.131 22.531 6.805 1 97.88 53 VAL B N 1
ATOM 1542 C CA . VAL B 1 53 ? 3.271 21.234 7.453 1 97.88 53 VAL B CA 1
ATOM 1543 C C . VAL B 1 53 ? 3.035 20.125 6.438 1 97.88 53 VAL B C 1
ATOM 1545 O O . VAL B 1 53 ? 2.072 20.172 5.668 1 97.88 53 VAL B O 1
ATOM 1548 N N . MET B 1 54 ? 3.92 19.156 6.391 1 97.25 54 MET B N 1
ATOM 1549 C CA . MET B 1 54 ? 3.779 17.922 5.613 1 97.25 54 MET B CA 1
ATOM 1550 C C . MET B 1 54 ? 3.477 16.734 6.523 1 97.25 54 MET B C 1
ATOM 1552 O O . MET B 1 54 ? 3.904 16.703 7.68 1 97.25 54 MET B O 1
ATOM 1556 N N . LEU B 1 55 ? 2.779 15.781 6.008 1 97.62 55 LEU B N 1
ATOM 1557 C CA . LEU B 1 55 ? 2.441 14.578 6.766 1 97.62 55 LEU B CA 1
ATOM 1558 C C . LEU B 1 55 ? 2.838 13.328 6 1 97.62 55 LEU B C 1
ATOM 1560 O O . LEU B 1 55 ? 1.978 12.523 5.621 1 97.62 55 LEU B O 1
ATOM 1564 N N . PRO B 1 56 ? 4.074 13.109 5.746 1 98.31 56 PRO B N 1
ATOM 1565 C CA . PRO B 1 56 ? 4.492 11.891 5.051 1 98.31 56 PRO B CA 1
ATOM 1566 C C . PRO B 1 56 ? 4.184 10.617 5.84 1 98.31 56 PRO B C 1
ATOM 1568 O O . PRO B 1 56 ? 4.277 10.617 7.07 1 98.31 56 PRO B O 1
ATOM 1571 N N . VAL B 1 57 ? 3.783 9.602 5.156 1 98.88 57 VAL B N 1
ATOM 1572 C CA . VAL B 1 57 ? 3.57 8.289 5.754 1 98.88 57 VAL B CA 1
ATOM 1573 C C . VAL B 1 57 ? 4.918 7.621 6.023 1 98.88 57 VAL B C 1
ATOM 1575 O O . VAL B 1 57 ? 5.773 7.551 5.141 1 98.88 57 VAL B O 1
ATOM 1578 N N . ILE B 1 58 ? 5.086 7.062 7.242 1 98.88 58 ILE B N 1
ATOM 1579 C CA . ILE B 1 58 ? 6.355 6.426 7.57 1 98.88 58 ILE B CA 1
ATOM 1580 C C . ILE B 1 58 ? 6.137 4.934 7.812 1 98.88 58 ILE B C 1
ATOM 1582 O O . ILE B 1 58 ? 7.098 4.16 7.875 1 98.88 58 ILE B O 1
ATOM 1586 N N . GLU B 1 59 ? 4.922 4.562 7.977 1 98.94 59 GLU B N 1
ATOM 1587 C CA . GLU B 1 59 ? 4.57 3.152 8.133 1 98.94 59 GLU B CA 1
ATOM 1588 C C . GLU B 1 59 ? 3.189 2.859 7.559 1 98.94 59 GLU B C 1
ATOM 1590 O O . GLU B 1 59 ? 2.26 3.652 7.727 1 98.94 59 GLU B O 1
ATOM 1595 N N . MET B 1 60 ? 3.02 1.735 6.918 1 98.94 60 MET B N 1
ATOM 1596 C CA . MET B 1 60 ? 1.765 1.26 6.34 1 98.94 60 MET B CA 1
ATOM 1597 C C . MET B 1 60 ? 1.672 -0.26 6.418 1 98.94 60 MET B C 1
ATOM 1599 O O . MET B 1 60 ? 2.545 -0.967 5.91 1 98.94 60 MET B O 1
ATOM 1603 N N . ASN B 1 61 ? 0.65 -0.764 7.066 1 98.94 61 ASN B N 1
ATOM 1604 C CA . ASN B 1 61 ? 0.423 -2.199 7.207 1 98.94 61 ASN B CA 1
ATOM 1605 C C . ASN B 1 61 ? -0.991 -2.586 6.781 1 98.94 61 ASN B C 1
ATOM 1607 O O . ASN B 1 61 ? -1.962 -1.941 7.18 1 98.94 61 ASN B O 1
ATOM 1611 N N . LEU B 1 62 ? -1.088 -3.605 5.988 1 98.94 62 LEU B N 1
ATOM 1612 C CA . LEU B 1 62 ? -2.391 -4.051 5.508 1 98.94 62 LEU B CA 1
ATOM 1613 C C . LEU B 1 62 ? -2.512 -5.57 5.602 1 98.94 62 LEU B C 1
ATOM 1615 O O . LEU B 1 62 ? -1.558 -6.293 5.305 1 98.94 62 LEU B O 1
ATOM 1619 N N . LYS B 1 63 ? -3.635 -6.016 6.016 1 98.94 63 LYS B N 1
ATOM 1620 C CA . LYS B 1 63 ? -4.078 -7.402 5.914 1 98.94 63 LYS B CA 1
ATOM 1621 C C . LYS B 1 63 ? -5.344 -7.512 5.066 1 98.94 63 LYS B C 1
ATOM 1623 O O . LYS B 1 63 ? -6.344 -6.844 5.344 1 98.94 63 LYS B O 1
ATOM 1628 N N . TYR B 1 64 ? -5.254 -8.297 4.066 1 98.88 64 TYR B N 1
ATOM 1629 C CA . TYR B 1 64 ? -6.379 -8.516 3.162 1 98.88 64 TYR B CA 1
ATOM 1630 C C . TYR B 1 64 ? -7.094 -9.82 3.484 1 98.88 64 TYR B C 1
ATOM 1632 O O . TYR B 1 64 ? -6.523 -10.898 3.33 1 98.88 64 TYR B O 1
ATOM 1640 N N . HIS B 1 65 ? -8.359 -9.727 3.848 1 98.69 65 HIS B N 1
ATOM 1641 C CA . HIS B 1 65 ? -9.086 -10.891 4.336 1 98.69 65 HIS B CA 1
ATOM 1642 C C . HIS B 1 65 ? -9.93 -11.516 3.234 1 98.69 65 HIS B C 1
ATOM 1644 O O . HIS B 1 65 ? -10.047 -12.742 3.152 1 98.69 65 HIS B O 1
ATOM 1650 N N . CYS B 1 66 ? -10.625 -10.688 2.455 1 97.38 66 CYS B N 1
ATOM 1651 C CA . CYS B 1 66 ? -11.469 -11.086 1.334 1 97.38 66 CYS B CA 1
ATOM 1652 C C . CYS B 1 66 ? -11.336 -10.102 0.176 1 97.38 66 CYS B C 1
ATOM 1654 O O . CYS B 1 66 ? -11.055 -8.922 0.385 1 97.38 66 CYS B O 1
ATOM 1656 N N . PRO B 1 67 ? -11.578 -10.672 -1.002 1 97.94 67 PRO B N 1
ATOM 1657 C CA . PRO B 1 67 ? -11.484 -9.75 -2.137 1 97.94 67 PRO B CA 1
ATOM 1658 C C . PRO B 1 67 ? -12.633 -8.75 -2.184 1 97.94 67 PRO B C 1
ATOM 1660 O O . PRO B 1 67 ? -13.734 -9.055 -1.721 1 97.94 67 PRO B O 1
ATOM 1663 N N . ALA B 1 68 ? -12.375 -7.547 -2.658 1 98.5 68 ALA B N 1
ATOM 1664 C CA . ALA B 1 68 ? -13.375 -6.551 -3.037 1 98.5 68 ALA B CA 1
ATOM 1665 C C . ALA B 1 68 ? -13.523 -6.465 -4.555 1 98.5 68 ALA B C 1
ATOM 1667 O O . ALA B 1 68 ? -12.617 -6.859 -5.293 1 98.5 68 ALA B O 1
ATOM 1668 N N . HIS B 1 69 ? -14.656 -5.883 -5.062 1 98.31 69 HIS B N 1
ATOM 1669 C CA . HIS B 1 69 ? -14.961 -5.941 -6.484 1 98.31 69 HIS B CA 1
ATOM 1670 C C . HIS B 1 69 ? -15.375 -4.578 -7.02 1 98.31 69 HIS B C 1
ATOM 1672 O O . HIS B 1 69 ? -15.672 -3.664 -6.242 1 98.31 69 HIS B O 1
ATOM 1678 N N . TYR B 1 70 ? -15.406 -4.551 -8.344 1 98.62 70 TYR B N 1
ATOM 1679 C CA . TYR B 1 70 ? -15.82 -3.348 -9.055 1 98.62 70 TYR B CA 1
ATOM 1680 C C . TYR B 1 70 ? -17.219 -2.914 -8.625 1 98.62 70 TYR B C 1
ATOM 1682 O O . TYR B 1 70 ? -18.109 -3.748 -8.484 1 98.62 70 TYR B O 1
ATOM 1690 N N . ASP B 1 71 ? -17.312 -1.639 -8.391 1 98.38 71 ASP B N 1
ATOM 1691 C CA . ASP B 1 71 ? -18.594 -0.962 -8.164 1 98.38 71 ASP B CA 1
ATOM 1692 C C . ASP B 1 71 ? -19.281 -1.5 -6.918 1 98.38 71 ASP B C 1
ATOM 1694 O O . ASP B 1 71 ? -20.453 -1.189 -6.664 1 98.38 71 ASP B O 1
ATOM 1698 N N . ALA B 1 72 ? -18.719 -2.348 -6.145 1 98.31 72 ALA B N 1
ATOM 1699 C CA . ALA B 1 72 ? -19.234 -2.797 -4.852 1 98.31 72 ALA B CA 1
ATOM 1700 C C . ALA B 1 72 ? -18.766 -1.883 -3.725 1 98.31 72 ALA B C 1
ATOM 1702 O O . ALA B 1 72 ? -17.562 -1.803 -3.443 1 98.31 72 ALA B O 1
ATOM 1703 N N . PRO B 1 73 ? -19.656 -1.21 -3.094 1 98.5 73 PRO B N 1
ATOM 1704 C CA . PRO B 1 73 ? -19.25 -0.202 -2.109 1 98.5 73 PRO B CA 1
ATOM 1705 C C . PRO B 1 73 ? -18.469 -0.796 -0.943 1 98.5 73 PRO B C 1
ATOM 1707 O O . PRO B 1 73 ? -18.781 -1.894 -0.476 1 98.5 73 PRO B O 1
ATOM 1710 N N . LEU B 1 74 ? -17.453 -0.109 -0.482 1 98.81 74 LEU B N 1
ATOM 1711 C CA . LEU B 1 74 ? -16.656 -0.407 0.7 1 98.81 74 LEU B CA 1
ATOM 1712 C C . LEU B 1 74 ? -16.828 0.672 1.763 1 98.81 74 LEU B C 1
ATOM 1714 O O . LEU B 1 74 ? -16.688 1.862 1.477 1 98.81 74 LEU B O 1
ATOM 1718 N N . THR B 1 75 ? -17.203 0.235 2.93 1 98.94 75 THR B N 1
ATOM 1719 C CA . THR B 1 75 ? -17.219 1.149 4.066 1 98.94 75 THR B CA 1
ATOM 1720 C C . THR B 1 75 ? -15.891 1.101 4.824 1 98.94 75 THR B C 1
ATOM 1722 O O . THR B 1 75 ? -15.484 0.041 5.305 1 98.94 75 THR B O 1
ATOM 1725 N N . ILE B 1 76 ? -15.25 2.209 4.934 1 98.94 76 ILE B N 1
ATOM 1726 C CA . ILE B 1 76 ? -13.977 2.32 5.645 1 98.94 76 ILE B CA 1
ATOM 1727 C C . ILE B 1 76 ? -14.188 3.061 6.961 1 98.94 76 ILE B C 1
ATOM 1729 O O . ILE B 1 76 ? -14.586 4.23 6.969 1 98.94 76 ILE B O 1
ATOM 1733 N N . THR B 1 77 ? -13.969 2.395 8.016 1 98.94 77 THR B N 1
ATOM 1734 C CA . THR B 1 77 ? -13.93 3.037 9.328 1 98.94 77 THR B CA 1
ATOM 1735 C C . THR B 1 77 ? -12.5 3.422 9.695 1 98.94 77 THR B C 1
ATOM 1737 O O . THR B 1 77 ? -11.609 2.572 9.719 1 98.94 77 THR B O 1
ATOM 1740 N N . THR B 1 78 ? -12.305 4.668 10 1 98.88 78 THR B N 1
ATOM 1741 C CA . THR B 1 78 ? -11.008 5.199 10.391 1 98.88 78 THR B CA 1
ATOM 1742 C C . THR B 1 78 ? -11.008 5.59 11.867 1 98.88 78 THR B C 1
ATOM 1744 O O . THR B 1 78 ? -11.922 6.27 12.336 1 98.88 78 THR B O 1
ATOM 1747 N N . ILE B 1 79 ? -9.969 5.137 12.531 1 98.5 79 ILE B N 1
ATOM 1748 C CA . ILE B 1 79 ? -9.883 5.395 13.969 1 98.5 79 ILE B CA 1
ATOM 1749 C C . ILE B 1 79 ? -8.516 5.988 14.305 1 98.5 79 ILE B C 1
ATOM 1751 O O . ILE B 1 79 ? -7.484 5.477 13.859 1 98.5 79 ILE B O 1
ATOM 1755 N N . ALA B 1 80 ? -8.469 7.094 15.047 1 98.06 80 ALA B N 1
ATOM 1756 C CA . ALA B 1 80 ? -7.281 7.633 15.703 1 98.06 80 ALA B CA 1
ATOM 1757 C C . ALA B 1 80 ? -7.43 7.598 17.219 1 98.06 80 ALA B C 1
ATOM 1759 O O . ALA B 1 80 ? -8.281 8.289 17.781 1 98.06 80 ALA B O 1
ATOM 1760 N N . GLU B 1 81 ? -6.527 6.875 17.875 1 96.31 81 GLU B N 1
ATOM 1761 C CA . GLU B 1 81 ? -6.758 6.555 19.281 1 96.31 81 GLU B CA 1
ATOM 1762 C C . GLU B 1 81 ? -6.113 7.59 20.203 1 96.31 81 GLU B C 1
ATOM 1764 O O . GLU B 1 81 ? -6.539 7.77 21.344 1 96.31 81 GLU B O 1
ATOM 1769 N N . GLU B 1 82 ? -5.055 8.203 19.719 1 95.5 82 GLU B N 1
ATOM 1770 C CA . GLU B 1 82 ? -4.297 9.109 20.578 1 95.5 82 GLU B CA 1
ATOM 1771 C C . GLU B 1 82 ? -4.008 10.43 19.859 1 95.5 82 GLU B C 1
ATOM 1773 O O . GLU B 1 82 ? -3.918 10.469 18.641 1 95.5 82 GLU B O 1
ATOM 1778 N N . LEU B 1 83 ? -3.844 11.391 20.734 1 96.25 83 LEU B N 1
ATOM 1779 C CA . LEU B 1 83 ? -3.383 12.672 20.203 1 96.25 83 LEU B CA 1
ATOM 1780 C C . LEU B 1 83 ? -1.963 12.555 19.656 1 96.25 83 LEU B C 1
ATOM 1782 O O . LEU B 1 83 ? -1.115 11.891 20.266 1 96.25 83 LEU B O 1
ATOM 1786 N N . PRO B 1 84 ? -1.802 13.266 18.562 1 96.94 84 PRO B N 1
ATOM 1787 C CA . PRO B 1 84 ? -0.444 13.188 18.016 1 96.94 84 PRO B CA 1
ATOM 1788 C C . PRO B 1 84 ? 0.557 14.031 18.797 1 96.94 84 PRO B C 1
ATOM 1790 O O . PRO B 1 84 ? 0.174 15.008 19.438 1 96.94 84 PRO B O 1
ATOM 1793 N N . VAL B 1 85 ? 1.772 13.633 18.734 1 97.31 85 VAL B N 1
ATOM 1794 C CA . VAL B 1 85 ? 2.902 14.422 19.203 1 97.31 85 VAL B CA 1
ATOM 1795 C C . VAL B 1 85 ? 3.834 14.742 18.031 1 97.31 85 VAL B C 1
ATOM 1797 O O . VAL B 1 85 ? 3.645 15.742 17.344 1 97.31 85 VAL B O 1
ATOM 1800 N N . THR B 1 86 ? 4.633 13.852 17.641 1 98.44 86 THR B N 1
ATOM 1801 C CA . THR B 1 86 ? 5.434 14 16.438 1 98.44 86 THR B CA 1
ATOM 1802 C C . THR B 1 86 ? 4.867 13.133 15.305 1 98.44 86 THR B C 1
ATOM 1804 O O . THR B 1 86 ? 5.051 13.445 14.125 1 98.44 86 THR B O 1
ATOM 1807 N N . ARG B 1 87 ? 4.207 12.094 15.766 1 98.44 87 ARG B N 1
ATOM 1808 C CA . ARG B 1 87 ? 3.576 11.148 14.852 1 98.44 87 ARG B CA 1
ATOM 1809 C C . ARG B 1 87 ? 2.074 11.062 15.094 1 98.44 87 ARG B C 1
ATOM 1811 O O . ARG B 1 87 ? 1.596 11.422 16.172 1 98.44 87 ARG B O 1
ATOM 1818 N N . PHE B 1 88 ? 1.422 10.633 14.164 1 98.44 88 PHE B N 1
ATOM 1819 C CA . PHE B 1 88 ? -0.023 10.438 14.219 1 98.44 88 PHE B CA 1
ATOM 1820 C C . PHE B 1 88 ? -0.413 9.102 13.609 1 98.44 88 PHE B C 1
ATOM 1822 O O . PHE B 1 88 ? -0.176 8.859 12.422 1 98.44 88 PHE B O 1
ATOM 1829 N N . SER B 1 89 ? -1.059 8.188 14.383 1 98.75 89 SER B N 1
ATOM 1830 C CA . SER B 1 89 ? -1.358 6.824 13.953 1 98.75 89 SER B CA 1
ATOM 1831 C C . SER B 1 89 ? -2.848 6.645 13.688 1 98.75 89 SER B C 1
ATOM 1833 O O . SER B 1 89 ? -3.686 7.164 14.43 1 98.75 89 SER B O 1
ATOM 1835 N N . PHE B 1 90 ? -3.152 5.855 12.742 1 98.88 90 PHE B N 1
ATOM 1836 C CA . PHE B 1 90 ? -4.52 5.566 12.328 1 98.88 90 PHE B CA 1
ATOM 1837 C C . PHE B 1 90 ? -4.719 4.066 12.125 1 98.88 90 PHE B C 1
ATOM 1839 O O . PHE B 1 90 ? -3.801 3.371 11.68 1 98.88 90 PHE B O 1
ATOM 1846 N N . ARG B 1 91 ? -5.906 3.631 12.422 1 98.94 91 ARG B N 1
ATOM 1847 C CA . ARG B 1 91 ? -6.363 2.289 12.07 1 98.94 91 ARG B CA 1
ATOM 1848 C C . ARG B 1 91 ? -7.551 2.346 11.117 1 98.94 91 ARG B C 1
ATOM 1850 O O . ARG B 1 91 ? -8.375 3.256 11.203 1 98.94 91 ARG B O 1
ATOM 1857 N N . PHE B 1 92 ? -7.637 1.372 10.258 1 98.94 92 PHE B N 1
ATOM 1858 C CA . PHE B 1 92 ? -8.688 1.314 9.25 1 98.94 92 PHE B CA 1
ATOM 1859 C C . PHE B 1 92 ? -9.336 -0.066 9.219 1 98.94 92 PHE B C 1
ATOM 1861 O O . PHE B 1 92 ? -8.648 -1.082 9.328 1 98.94 92 PHE B O 1
ATOM 1868 N N . GLU B 1 93 ? -10.57 -0.087 9.078 1 98.94 93 GLU B N 1
ATOM 1869 C CA . GLU B 1 93 ? -11.336 -1.305 8.836 1 98.94 93 GLU B CA 1
ATOM 1870 C C . GLU B 1 93 ? -12.219 -1.163 7.594 1 98.94 93 GLU B C 1
ATOM 1872 O O . GLU B 1 93 ? -13.008 -0.227 7.496 1 98.94 93 GLU B O 1
ATOM 1877 N N . PHE B 1 94 ? -12.078 -2.039 6.703 1 98.94 94 PHE B N 1
ATOM 1878 C CA . PHE B 1 94 ? -12.883 -2.078 5.488 1 98.94 94 PHE B CA 1
ATOM 1879 C C . PHE B 1 94 ? -13.961 -3.15 5.59 1 98.94 94 PHE B C 1
ATOM 1881 O O . PHE B 1 94 ? -13.664 -4.312 5.871 1 98.94 94 PHE B O 1
ATOM 1888 N N . HIS B 1 95 ? -15.141 -2.799 5.312 1 98.88 95 HIS B N 1
ATOM 1889 C CA . HIS B 1 95 ? -16.25 -3.754 5.285 1 98.88 95 HIS B CA 1
ATOM 1890 C C . HIS B 1 95 ? -17.031 -3.645 3.986 1 98.88 95 HIS B C 1
ATOM 1892 O O . HIS B 1 95 ? -17.219 -2.545 3.455 1 98.88 95 HIS B O 1
ATOM 1898 N N . ASN B 1 96 ? -17.562 -4.801 3.516 1 98.44 96 ASN B N 1
ATOM 1899 C CA . ASN B 1 96 ? -18.438 -4.77 2.354 1 98.44 96 ASN B CA 1
ATOM 1900 C C . ASN B 1 96 ? -19.891 -4.535 2.756 1 98.44 96 ASN B C 1
ATOM 1902 O O . ASN B 1 96 ? -20.172 -4.254 3.92 1 98.44 96 ASN B O 1
ATOM 1906 N N . GLU B 1 97 ? -20.75 -4.555 1.771 1 97.31 97 GLU B N 1
ATOM 1907 C CA . GLU B 1 97 ? -22.156 -4.219 1.999 1 97.31 97 GLU B CA 1
ATOM 1908 C C . GLU B 1 97 ? -22.812 -5.227 2.938 1 97.31 97 GLU B C 1
ATOM 1910 O O . GLU B 1 97 ? -23.812 -4.91 3.592 1 97.31 97 GLU B O 1
ATOM 1915 N N . LYS B 1 98 ? -22.297 -6.422 2.984 1 97.69 98 LYS B N 1
ATOM 1916 C CA . LYS B 1 98 ? -22.859 -7.461 3.846 1 97.69 98 LYS B CA 1
ATOM 1917 C C . LYS B 1 98 ? -22.266 -7.383 5.25 1 97.69 98 LYS B C 1
ATOM 1919 O O . LYS B 1 98 ? -22.578 -8.211 6.109 1 97.69 98 LYS B O 1
ATOM 1924 N N . GLY B 1 99 ? -21.328 -6.449 5.465 1 97.69 99 GLY B N 1
ATOM 1925 C CA . GLY B 1 99 ? -20.734 -6.262 6.777 1 97.69 99 GLY B CA 1
ATOM 1926 C C . GLY B 1 99 ? -19.516 -7.125 7.004 1 97.69 99 GLY B C 1
ATOM 1927 O O . GLY B 1 99 ? -18.953 -7.148 8.109 1 97.69 99 GLY B O 1
ATOM 1928 N N . GLN B 1 100 ? -19.094 -7.816 6.035 1 98.31 100 GLN B N 1
ATOM 1929 C CA . GLN B 1 100 ? -17.906 -8.656 6.129 1 98.31 100 GLN B CA 1
ATOM 1930 C C . GLN B 1 100 ? -16.641 -7.812 6.055 1 98.31 100 GLN B C 1
ATOM 1932 O O . GLN B 1 100 ? -16.516 -6.934 5.199 1 98.31 100 GLN B O 1
ATOM 1937 N N . MET B 1 101 ? -15.727 -8.062 7 1 98.56 101 MET B N 1
ATOM 1938 C CA . MET B 1 101 ? -14.445 -7.367 6.938 1 98.56 101 MET B CA 1
ATOM 1939 C C . MET B 1 101 ? -13.617 -7.859 5.754 1 98.56 101 MET B C 1
ATOM 1941 O O . MET B 1 101 ? -13.32 -9.047 5.648 1 98.56 101 MET B O 1
ATOM 1945 N N . ILE B 1 102 ? -13.156 -6.926 4.941 1 98.44 102 ILE B N 1
ATOM 1946 C CA . ILE B 1 102 ? -12.445 -7.359 3.744 1 98.44 102 ILE B CA 1
ATOM 1947 C C . ILE B 1 102 ? -10.961 -7 3.861 1 98.44 102 ILE B C 1
ATOM 1949 O O . ILE B 1 102 ? -10.125 -7.547 3.143 1 98.44 102 ILE B O 1
ATOM 1953 N N . CYS B 1 103 ? -10.664 -5.984 4.703 1 98.88 103 CYS B N 1
ATOM 1954 C CA . CYS B 1 103 ? -9.289 -5.539 4.906 1 98.88 103 CYS B CA 1
ATOM 1955 C C . CYS B 1 103 ? -9.148 -4.805 6.234 1 98.88 103 CYS B C 1
ATOM 1957 O O . CYS B 1 103 ? -10.07 -4.105 6.664 1 98.88 103 CYS B O 1
ATOM 1959 N N . SER B 1 104 ? -8.102 -4.996 6.91 1 98.94 104 SER B N 1
ATOM 1960 C CA . SER B 1 104 ? -7.668 -4.18 8.039 1 98.94 104 SER B CA 1
ATOM 1961 C C . SER B 1 104 ? -6.305 -3.557 7.777 1 98.94 104 SER B C 1
ATOM 1963 O O . SER B 1 104 ? -5.434 -4.188 7.172 1 98.94 104 SER B O 1
ATOM 1965 N N . ALA B 1 105 ? -6.141 -2.381 8.25 1 98.94 105 ALA B N 1
ATOM 1966 C CA . ALA B 1 105 ? -4.895 -1.681 7.957 1 98.94 105 ALA B CA 1
ATOM 1967 C C . ALA B 1 105 ? -4.543 -0.697 9.07 1 98.94 105 ALA B C 1
ATOM 1969 O O . ALA B 1 105 ? -5.391 -0.367 9.906 1 98.94 105 ALA B O 1
ATOM 1970 N N . SER B 1 106 ? -3.283 -0.265 9.109 1 98.94 106 SER B N 1
ATOM 1971 C CA . SER B 1 106 ? -2.807 0.813 9.969 1 98.94 106 SER B CA 1
ATOM 1972 C C . SER B 1 106 ? -1.737 1.647 9.266 1 98.94 106 SER B C 1
ATOM 1974 O O . SER B 1 106 ? -1.023 1.146 8.398 1 98.94 106 SER B O 1
ATOM 1976 N N . SER B 1 107 ? -1.676 2.809 9.625 1 98.88 107 SER B N 1
ATOM 1977 C CA . SER B 1 107 ? -0.695 3.729 9.062 1 98.88 107 SER B CA 1
ATOM 1978 C C . SER B 1 107 ? -0.226 4.746 10.094 1 98.88 107 SER B C 1
ATOM 1980 O O . SER B 1 107 ? -0.988 5.129 10.984 1 98.88 107 SER B O 1
ATOM 1982 N N . THR B 1 108 ? 1.013 5.137 10.008 1 98.94 108 THR B N 1
ATOM 1983 C CA . THR B 1 108 ? 1.573 6.207 10.828 1 98.94 108 THR B CA 1
ATOM 1984 C C . THR B 1 108 ? 2.168 7.305 9.945 1 98.94 108 THR B C 1
ATOM 1986 O O . THR B 1 108 ? 2.877 7.016 8.977 1 98.94 108 THR B O 1
ATOM 1989 N N . VAL B 1 109 ? 1.81 8.492 10.25 1 98.75 109 VAL B N 1
ATOM 1990 C CA . VAL B 1 109 ? 2.389 9.648 9.578 1 98.75 109 VAL B CA 1
ATOM 1991 C C . VAL B 1 109 ? 3.232 10.453 10.562 1 98.75 109 VAL B C 1
ATOM 1993 O O . VAL B 1 109 ? 3.098 10.289 11.781 1 98.75 109 VAL B O 1
ATOM 1996 N N . VAL B 1 110 ? 4.086 11.258 10.023 1 98.69 110 VAL B N 1
ATOM 1997 C CA . VAL B 1 110 ? 4.926 12.133 10.844 1 98.69 110 VAL B CA 1
ATOM 1998 C C . VAL B 1 110 ? 4.75 13.578 10.398 1 98.69 110 VAL B C 1
ATOM 2000 O O . VAL B 1 110 ? 4.594 13.859 9.211 1 98.69 110 VAL B O 1
ATOM 2003 N N . PHE B 1 111 ? 4.746 14.477 11.359 1 98.69 111 PHE B N 1
ATOM 2004 C CA . PHE B 1 111 ? 4.727 15.898 11.039 1 98.69 111 PHE B CA 1
ATOM 2005 C C . PHE B 1 111 ? 6.105 16.375 10.586 1 98.69 111 PHE B C 1
ATOM 2007 O O . PHE B 1 111 ? 7.102 16.141 11.281 1 98.69 111 PHE B O 1
ATOM 2014 N N . VAL B 1 112 ? 6.109 17.031 9.477 1 98.31 112 VAL B N 1
ATOM 2015 C CA . VAL B 1 112 ? 7.367 17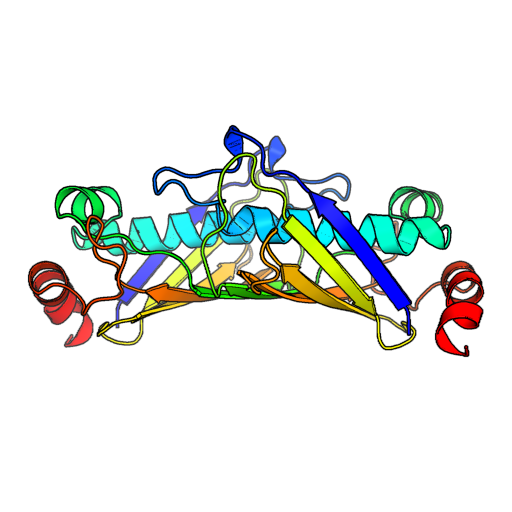.5 8.906 1 98.31 112 VAL B CA 1
ATOM 2016 C C . VAL B 1 112 ? 7.23 18.969 8.5 1 98.31 112 VAL B C 1
ATOM 2018 O O . VAL B 1 112 ? 6.219 19.359 7.918 1 98.31 112 VAL B O 1
ATOM 2021 N N . ASP B 1 113 ? 8.242 19.766 8.828 1 98.31 113 ASP B N 1
ATOM 2022 C CA . ASP B 1 113 ? 8.273 21.156 8.383 1 98.31 113 ASP B CA 1
ATOM 2023 C C . ASP B 1 113 ? 8.523 21.25 6.879 1 98.31 113 ASP B C 1
ATOM 2025 O O . ASP B 1 113 ? 9.508 20.703 6.371 1 98.31 113 ASP B O 1
ATOM 2029 N N . SER B 1 114 ? 7.723 22 6.168 1 97.06 114 SER B N 1
ATOM 2030 C CA . SER B 1 114 ? 7.785 21.984 4.711 1 97.06 114 SER B CA 1
ATOM 2031 C C . SER B 1 114 ? 9.016 22.734 4.207 1 97.06 114 SER B C 1
ATOM 2033 O O . SER B 1 114 ? 9.445 22.531 3.07 1 97.06 114 SER B O 1
ATOM 2035 N N . GLN B 1 115 ? 9.602 23.578 4.984 1 96.69 115 GLN B N 1
ATOM 2036 C CA . GLN B 1 115 ? 10.773 24.359 4.582 1 96.69 115 GLN B CA 1
ATOM 2037 C C . GLN B 1 115 ? 12.062 23.625 4.914 1 96.69 115 GLN B C 1
ATOM 2039 O O . GLN B 1 115 ? 12.906 23.406 4.039 1 96.69 115 GLN B O 1
ATOM 2044 N N . THR B 1 116 ? 12.109 23.172 6.117 1 97.19 116 THR B N 1
ATOM 2045 C CA . THR B 1 116 ? 13.344 22.547 6.555 1 97.19 116 THR B CA 1
ATOM 2046 C C . THR B 1 116 ? 13.352 21.062 6.195 1 97.19 116 THR B C 1
ATOM 2048 O O . THR B 1 116 ? 14.414 20.438 6.172 1 97.19 116 THR B O 1
ATOM 2051 N N . ARG B 1 117 ? 12.211 20.469 6.062 1 96.56 117 ARG B N 1
ATOM 2052 C CA . ARG B 1 117 ? 12 19.047 5.75 1 96.56 117 ARG B CA 1
ATOM 2053 C C . ARG B 1 117 ? 12.422 18.156 6.914 1 96.56 117 ARG B C 1
ATOM 2055 O O . ARG B 1 117 ? 12.867 17.031 6.703 1 96.56 117 ARG B O 1
ATOM 2062 N N . LYS B 1 118 ? 12.367 18.766 8.086 1 97.69 118 LYS B N 1
ATOM 2063 C CA . LYS B 1 118 ? 12.688 18.016 9.297 1 97.69 118 LYS B CA 1
ATOM 2064 C C . LYS B 1 118 ? 11.422 17.703 10.094 1 97.69 118 LYS B C 1
ATOM 2066 O O . LYS B 1 118 ? 10.469 18.469 10.086 1 97.69 118 LYS B O 1
ATOM 2071 N N . PRO B 1 119 ? 11.461 16.531 10.734 1 98.31 119 PRO B N 1
ATOM 2072 C CA . PRO B 1 119 ? 10.336 16.219 11.617 1 98.31 119 PRO B CA 1
ATOM 2073 C C . PRO B 1 119 ? 10.094 17.297 12.672 1 98.31 119 PRO B C 1
ATOM 2075 O O . PRO B 1 119 ? 11.039 17.922 13.148 1 98.31 119 PRO B O 1
ATOM 2078 N N . MET B 1 120 ? 8.898 17.438 13.047 1 98.31 120 MET B N 1
ATOM 2079 C CA . MET B 1 120 ? 8.523 18.422 14.055 1 98.31 120 MET B CA 1
ATOM 2080 C C . MET B 1 120 ? 7.375 17.906 14.914 1 98.31 120 MET B C 1
ATOM 2082 O O . MET B 1 120 ? 6.715 16.922 14.555 1 98.31 120 MET B O 1
ATOM 2086 N N . ARG B 1 121 ? 7.137 18.578 15.961 1 98.31 121 ARG B N 1
ATOM 2087 C CA . ARG B 1 121 ? 5.965 18.281 16.781 1 98.31 121 ARG B CA 1
ATOM 2088 C C . ARG B 1 121 ? 4.684 18.734 16.078 1 98.31 121 ARG B C 1
ATOM 2090 O O . ARG B 1 121 ? 4.711 19.656 15.258 1 98.31 121 ARG B O 1
ATOM 2097 N N . ALA B 1 122 ? 3.654 18.062 16.484 1 98.19 122 ALA B N 1
ATOM 2098 C CA . ALA B 1 122 ? 2.355 18.5 15.992 1 98.19 122 ALA B CA 1
ATOM 2099 C C . ALA B 1 122 ? 2.119 19.969 16.312 1 98.19 122 ALA B C 1
ATOM 2101 O O . ALA B 1 122 ? 2.281 20.406 17.453 1 98.19 122 ALA B O 1
ATOM 2102 N N . PRO B 1 123 ? 1.727 20.719 15.312 1 97.06 123 PRO B N 1
ATOM 2103 C CA . PRO B 1 123 ? 1.5 22.156 15.562 1 97.06 123 PRO B CA 1
ATOM 2104 C C . PRO B 1 123 ? 0.364 22.406 16.562 1 97.06 123 PRO B C 1
ATOM 2106 O O . PRO B 1 123 ? -0.592 21.625 16.609 1 97.06 123 PRO B O 1
ATOM 2109 N N . GLU B 1 124 ? 0.479 23.516 17.172 1 96.19 124 GLU B N 1
ATOM 2110 C CA . GLU B 1 124 ? -0.504 23.875 18.188 1 96.19 124 GLU B CA 1
ATOM 2111 C C . GLU B 1 124 ? -1.909 23.953 17.609 1 96.19 124 GLU B C 1
ATOM 2113 O O . GLU B 1 124 ? -2.881 23.531 18.234 1 96.19 124 GLU B O 1
ATOM 2118 N N . PHE B 1 125 ? -2.061 24.531 16.453 1 95.25 125 PHE B N 1
ATOM 2119 C CA . PHE B 1 125 ? -3.383 24.703 15.867 1 95.25 125 PHE B CA 1
ATOM 2120 C C . PHE B 1 125 ? -4.035 23.359 15.602 1 95.25 125 PHE B C 1
ATOM 2122 O O . PHE B 1 125 ? -5.262 23.234 15.633 1 95.25 125 PHE B O 1
ATOM 2129 N N . VAL B 1 126 ? -3.225 22.297 15.266 1 96.38 126 VAL B N 1
ATOM 2130 C CA . VAL B 1 126 ? -3.736 20.938 15.078 1 96.38 126 VAL B CA 1
ATOM 2131 C C . VAL B 1 126 ? -4.23 20.391 16.406 1 96.38 126 VAL B C 1
ATOM 2133 O O . VAL B 1 126 ? -5.348 19.875 16.5 1 96.38 126 VAL B O 1
ATOM 2136 N N . LEU B 1 127 ? -3.404 20.547 17.422 1 96.31 127 LEU B N 1
ATOM 2137 C CA . LEU B 1 127 ? -3.727 20.016 18.734 1 96.31 127 LEU B CA 1
ATOM 2138 C C . LEU B 1 127 ? -4.992 20.656 19.297 1 96.31 127 LEU B C 1
ATOM 2140 O O . LEU B 1 127 ? -5.844 19.969 19.875 1 96.31 127 LEU B O 1
ATOM 2144 N N . ARG B 1 128 ? -5.129 21.891 19.125 1 94.25 128 ARG B N 1
ATOM 2145 C CA . ARG B 1 128 ? -6.289 22.625 19.625 1 94.25 128 ARG B CA 1
ATOM 2146 C C . ARG B 1 128 ? -7.57 22.125 18.969 1 94.25 128 ARG B C 1
ATOM 2148 O O . ARG B 1 128 ? -8.609 22.016 19.625 1 94.25 128 ARG B O 1
ATOM 2155 N N . LYS B 1 129 ? -7.453 21.875 17.734 1 94.06 129 LYS B N 1
ATOM 2156 C CA . LYS B 1 129 ? -8.625 21.438 16.969 1 94.06 129 LYS B CA 1
ATOM 2157 C C . LYS B 1 129 ? -9.023 20.016 17.328 1 94.06 129 LYS B C 1
ATOM 2159 O O . LYS B 1 129 ? -10.203 19.672 17.312 1 94.06 129 LYS B O 1
ATOM 2164 N N . LEU B 1 130 ? -8.008 19.203 17.672 1 95.12 130 LEU B N 1
ATOM 2165 C CA . LEU B 1 130 ? -8.273 17.781 17.875 1 95.12 130 LEU B CA 1
ATOM 2166 C C . LEU B 1 130 ? -8.523 17.469 19.344 1 95.12 130 LEU B C 1
ATOM 2168 O O . LEU B 1 130 ? -9.148 16.453 19.672 1 95.12 130 LEU B O 1
ATOM 2172 N N . GLU B 1 131 ? -8.008 18.25 20.219 1 91.5 131 GLU B N 1
ATOM 2173 C CA . GLU B 1 131 ? -7.984 17.969 21.641 1 91.5 131 GLU B CA 1
ATOM 2174 C C . GLU B 1 131 ? -9.391 17.688 22.172 1 91.5 131 GLU B C 1
ATOM 2176 O O . GLU B 1 131 ? -9.594 16.75 22.953 1 91.5 131 GLU B O 1
ATOM 2181 N N . ALA B 1 132 ? -10.344 18.547 21.828 1 85.38 132 ALA B N 1
ATOM 2182 C CA . ALA B 1 132 ? -11.703 18.406 22.344 1 85.38 132 ALA B CA 1
ATOM 2183 C C . ALA B 1 132 ? -12.297 17.062 21.953 1 85.38 132 ALA B C 1
ATOM 2185 O O . ALA B 1 132 ? -13.109 16.484 22.688 1 85.38 132 ALA B O 1
ATOM 2186 N N . ALA B 1 133 ? -11.906 16.594 20.797 1 85.25 133 ALA B N 1
ATOM 2187 C CA . ALA B 1 133 ? -12.469 15.344 20.297 1 85.25 133 ALA B CA 1
ATOM 2188 C C . ALA B 1 133 ? -11.867 14.133 21 1 85.25 133 ALA B C 1
ATOM 2190 O O . ALA B 1 133 ? -12.469 13.062 21.031 1 85.25 133 ALA B O 1
ATOM 2191 N N . PHE B 1 134 ? -10.672 14.141 21.531 1 87.5 134 PHE B N 1
ATOM 2192 C CA . PHE B 1 134 ? -10.031 13.023 22.219 1 87.5 134 PHE B CA 1
ATOM 2193 C C . PHE B 1 134 ? -10.406 13.008 23.703 1 87.5 134 PHE B C 1
ATOM 2195 O O . PHE B 1 134 ? -10.32 11.969 24.359 1 87.5 134 PHE B O 1
ATOM 2202 N N . ASN B 1 135 ? -10.656 14.094 24.344 1 75.06 135 ASN B N 1
ATOM 2203 C CA . ASN B 1 135 ? -11.07 14.203 25.734 1 75.06 135 ASN B CA 1
ATOM 2204 C C . ASN B 1 135 ? -12.539 13.844 25.922 1 75.06 135 ASN B C 1
ATOM 2206 O O . ASN B 1 135 ? -13.023 13.727 27.047 1 75.06 135 ASN B O 1
ATOM 2210 N N . THR B 1 136 ? -13.297 13.719 24.891 1 59.81 136 THR B N 1
ATOM 2211 C CA . THR B 1 136 ? -14.703 13.398 25.078 1 59.81 136 THR B CA 1
ATOM 2212 C C . THR B 1 136 ? -14.922 11.883 25.016 1 59.81 136 THR B C 1
ATOM 2214 O O . THR B 1 136 ? -14.344 11.203 24.172 1 59.81 136 THR B O 1
#

Radius of gyration: 19.78 Å; Cα contacts (8 Å, |Δi|>4): 591; chains: 2; bounding box: 47×55×44 Å

InterPro domains:
  IPR006684 Acyl-CoA thioester hydrolase YbgC/YbaW family [PIRSF003230] (7-134)
  IPR006684 Acyl-CoA thioester hydrolase YbgC/YbaW family [TIGR00051] (9-121)
  IPR029069 HotDog domain superfamily [SSF54637] (6-132)
  IPR050563 4-hydroxybenzoyl-CoA thioesterase [PTHR31793] (9-131)

Organism: NCBI:txid889453